Protein 3N27 (pdb70)

InterPro domains:
  IPR000776 Precursor fusion glycoprotein F0, Paramyxoviridae [PF00523] (29-509)

Nearest PDB structures (foldseek):
  3n27-assembly1_A  TM=1.014E+00  e=2.192E-09  Henipavirus nipahense
  2dq3-assembly1_B  TM=4.775E-01  e=3.144E+00  Aquifex aeolicus VF5
  7w1m-assembly1_A  TM=4.894E-01  e=5.427E+00  Homo sapiens
  3n27-assembly1_B  TM=1.013E+00  e=4.903E-10  Henipavirus nipahense
  4abm-assembly1_B  TM=7.613E-01  e=6.206E+00  Homo sapiens

Organism: Nipah virus (NCBI:txid3052225)

Solvent-accessible surface area: 11029 Å² total; per-residue (Å²): 170,40,52,78,8,4,94,51,0,44,36,0,2,69,12,2,2,72,0,0,43,32,5,5,51,2,16,70,36,8,3,104,0,0,34,47,61,29,136,201,72,147,106,27,45,85,36,4,85,106,0,86,62,20,5,88,78,0,46,96,61,5,138,140,0,53,118,72,1,107,58,11,88,177,128,13,15,66,6,4,78,70,0,41,37,0,2,73,4,1,1,58,0,0,36,28,6,4,54,2,16,89,53,5,9,137,3,1,46,44,62,8,100,203,66,51,45,94,37,31,1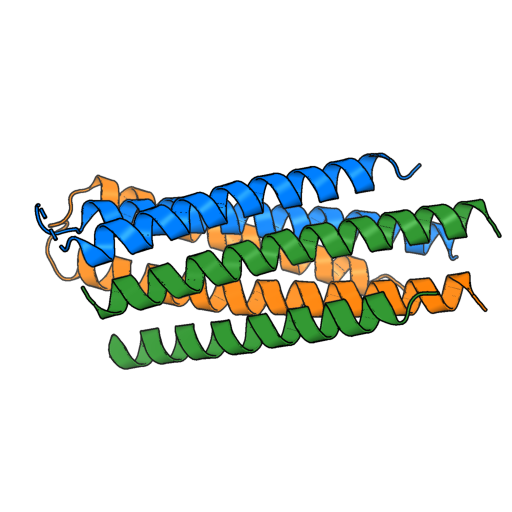33,83,3,40,73,34,3,97,95,0,116,51,11,7,100,84,0,69,58,65,6,126,102,0,54,106,73,1,111,55,8,79,119,171,136,38,26,71,11,3,90,50,0,43,40,0,2,72,7,1,2,74,0,0,46,54,6,5,49,2,13,63,31,9,3,131,1,6,72,66,88,140,90,73,87,27,10,82,99,0,91,72,17,5,96,74,0,40,99,74,5,122,113,0,57,120,52,1,114,55,13,85

Structure (mmCIF, N/CA/C/O backbone):
data_3N27
#
_entry.id   3N27
#
_cell.length_a   32.392
_cell.length_b   54.055
_cell.length_c   134.126
_cell.angle_alpha   90.00
_cell.angle_beta   90.00
_cell.angle_gamma   90.00
#
_symmetry.space_group_name_H-M   'P 21 21 21'
#
loop_
_entity.id
_entity.type
_entity.pdbx_description
1 polymer 'Fusion glycoprotein F0, linker, Fusion glycoprotein F0'
2 non-polymer 'CITRIC ACID'
3 non-polymer 'TERTIARY-BUTYL ALCOHOL'
4 water water
#
loop_
_atom_site.group_PDB
_atom_site.id
_atom_site.type_symbol
_atom_site.label_atom_id
_atom_site.label_alt_id
_atom_site.label_comp_id
_atom_site.label_asym_id
_atom_site.label_entity_id
_atom_site.label_seq_id
_atom_site.pdbx_PDB_ins_code
_atom_site.Cartn_x
_atom_site.Cartn_y
_atom_site.Cartn_z
_atom_site.occupancy
_atom_site.B_iso_or_equiv
_atom_site.auth_seq_id
_atom_site.auth_comp_id
_atom_site.auth_asym_id
_atom_site.auth_atom_id
_atom_site.pdbx_PDB_model_num
ATOM 1 N N . LYS A 1 3 ? -12.294 -11.588 23.470 1.00 29.24 3 LYS A N 1
ATOM 2 C CA . LYS A 1 3 ? -12.524 -10.181 22.964 1.00 28.05 3 LYS A CA 1
ATOM 3 C C . LYS A 1 3 ? -11.509 -9.139 23.486 1.00 25.46 3 LYS A C 1
ATOM 4 O O . LYS A 1 3 ? -10.889 -8.389 22.695 1.00 23.77 3 LYS A O 1
ATOM 10 N N . ASN A 1 4 ? -11.360 -9.063 24.810 1.00 24.19 4 ASN A N 1
ATOM 11 C CA . ASN A 1 4 ? -10.362 -8.174 25.413 1.00 23.27 4 ASN A CA 1
ATOM 12 C C . ASN A 1 4 ? -8.951 -8.392 24.882 1.00 22.69 4 ASN A C 1
ATOM 13 O O . ASN A 1 4 ? -8.229 -7.418 24.599 1.00 21.68 4 ASN A O 1
ATOM 18 N N . ALA A 1 5 ? -8.547 -9.659 24.768 1.00 23.66 5 ALA A N 1
ATOM 19 C CA . ALA A 1 5 ? -7.187 -9.992 24.326 1.00 24.23 5 ALA A CA 1
ATOM 20 C C . ALA A 1 5 ? -6.924 -9.498 22.906 1.00 23.53 5 ALA A C 1
ATOM 21 O O . ALA A 1 5 ? -5.871 -8.922 22.637 1.00 22.45 5 ALA A O 1
ATOM 23 N N . ASP A 1 6 ? -7.881 -9.743 22.007 1.00 24.89 6 ASP A N 1
ATOM 24 C CA . ASP A 1 6 ? -7.831 -9.240 20.626 1.00 25.44 6 ASP A CA 1
ATOM 25 C C . ASP A 1 6 ? -7.689 -7.715 20.630 1.00 22.56 6 ASP A C 1
ATOM 26 O O . ASP A 1 6 ? -6.875 -7.155 19.900 1.00 21.36 6 ASP A O 1
ATOM 31 N N . ASN A 1 7 ? -8.506 -7.050 21.439 1.00 21.27 7 ASN A N 1
ATOM 32 C CA . ASN A 1 7 ? -8.498 -5.601 21.490 1.00 19.82 7 ASN A CA 1
ATOM 33 C C . ASN A 1 7 ? -7.187 -5.038 22.043 1.00 18.66 7 ASN A C 1
ATOM 34 O O . ASN A 1 7 ? -6.713 -4.000 21.589 1.00 17.31 7 ASN A O 1
ATOM 39 N N . ILE A 1 8 ? -6.606 -5.744 23.014 1.00 18.73 8 ILE A N 1
ATOM 40 C CA . ILE A 1 8 ? -5.298 -5.384 23.564 1.00 17.29 8 ILE A CA 1
ATOM 41 C C . ILE A 1 8 ? -4.241 -5.463 22.451 1.00 17.66 8 ILE A C 1
ATOM 42 O O . ILE A 1 8 ? -3.389 -4.581 22.337 1.00 17.13 8 ILE A O 1
ATOM 47 N N . ASN A 1 9 ? -4.305 -6.512 21.622 1.00 18.40 9 ASN A N 1
ATOM 48 C CA . ASN A 1 9 ? -3.387 -6.654 20.489 1.00 19.15 9 ASN A CA 1
ATOM 49 C C . ASN A 1 9 ? -3.575 -5.506 19.472 1.00 17.87 9 ASN A C 1
ATOM 50 O O . ASN A 1 9 ? -2.597 -4.968 18.957 1.00 17.01 9 ASN A O 1
ATOM 55 N N . LYS A 1 10 ? -4.826 -5.130 19.202 1.00 17.81 10 LYS A N 1
ATOM 56 C CA . LYS A 1 10 ? -5.128 -4.005 18.291 1.00 18.09 10 LYS A CA 1
ATOM 57 C C . LYS A 1 10 ? -4.599 -2.682 18.832 1.00 16.90 10 LYS A C 1
ATOM 58 O O . LYS A 1 10 ? -4.046 -1.872 18.069 1.00 15.48 10 LYS A O 1
ATOM 64 N N . LEU A 1 11 ? -4.761 -2.471 20.143 1.00 16.31 11 LEU A N 1
ATOM 65 C CA . LEU A 1 11 ? -4.243 -1.266 20.807 1.00 15.02 11 LEU A CA 1
ATOM 66 C C . LEU A 1 11 ? -2.728 -1.206 20.686 1.00 15.24 11 LEU A C 1
ATOM 67 O O . LEU A 1 11 ? -2.169 -0.142 20.372 1.00 14.18 11 LEU A O 1
ATOM 72 N N . LYS A 1 12 ? -2.077 -2.349 20.897 1.00 15.30 12 LYS A N 1
ATOM 73 C CA . LYS A 1 12 ? -0.626 -2.435 20.766 1.00 15.98 12 LYS A CA 1
ATOM 74 C C . LYS A 1 12 ? -0.176 -2.008 19.359 1.00 16.07 12 LYS A C 1
ATOM 75 O O . LYS A 1 12 ? 0.739 -1.177 19.226 1.00 16.13 12 LYS A O 1
ATOM 81 N N . SER A 1 13 ? -0.817 -2.554 18.326 1.00 16.89 13 SER A N 1
ATOM 82 C CA . SER A 1 13 ? -0.469 -2.210 16.940 1.00 18.53 13 SER A CA 1
ATOM 83 C C . SER A 1 13 ? -0.699 -0.716 16.664 1.00 17.99 13 SER A C 1
ATOM 84 O O . SER A 1 13 ? 0.106 -0.077 15.979 1.00 17.48 13 SER A O 1
ATOM 87 N N . SER A 1 14 ? -1.793 -0.169 17.197 1.00 17.35 14 SER A N 1
ATOM 88 C CA . SER A 1 14 ? -2.139 1.239 17.013 1.00 18.22 14 SER A CA 1
ATOM 89 C C . SER A 1 14 ? -1.016 2.130 17.536 1.00 15.96 14 SER A C 1
ATOM 90 O O . SER A 1 14 ? -0.571 3.076 16.839 1.00 15.70 14 SER A O 1
ATOM 93 N N . ILE A 1 15 ? -0.577 1.837 18.754 1.00 14.58 15 ILE A N 1
ATOM 94 C CA . ILE A 1 15 ? 0.478 2.647 19.380 1.00 14.71 15 ILE A CA 1
ATOM 95 C C . ILE A 1 15 ? 1.788 2.511 18.600 1.00 14.97 15 ILE A C 1
ATOM 96 O O . ILE A 1 15 ? 2.502 3.510 18.389 1.00 14.32 15 ILE A O 1
ATOM 101 N N . GLU A 1 16 ? 2.084 1.292 18.135 1.00 14.32 16 GLU A N 1
ATOM 102 C CA . GLU A 1 16 ? 3.262 1.088 17.295 1.00 15.43 16 GLU A CA 1
ATOM 103 C C . GLU A 1 16 ? 3.205 2.010 16.078 1.00 14.71 16 GLU A C 1
ATOM 104 O O . GLU A 1 16 ? 4.200 2.629 15.719 1.00 14.97 16 GLU A O 1
ATOM 110 N N . SER A 1 17 ? 2.036 2.128 15.459 1.00 13.76 17 SER A N 1
ATOM 111 C CA . SER A 1 17 ? 1.911 2.996 14.285 1.00 14.91 17 SER A CA 1
ATOM 112 C C . SER A 1 17 ? 2.007 4.459 14.644 1.00 14.19 17 SER A C 1
ATOM 113 O O . SER A 1 17 ? 2.628 5.262 13.929 1.00 15.48 17 SER A O 1
ATOM 116 N N . THR A 1 18 ? 1.386 4.816 15.754 1.00 14.21 18 THR A N 1
ATOM 117 C CA . THR A 1 18 ? 1.460 6.180 16.269 1.00 14.16 18 THR A CA 1
ATOM 118 C C . THR A 1 18 ? 2.929 6.563 16.552 1.00 13.84 18 THR A C 1
ATOM 119 O O . THR A 1 18 ? 3.379 7.652 16.174 1.00 13.31 18 THR A O 1
ATOM 123 N N . ASN A 1 19 ? 3.659 5.645 17.182 1.00 13.02 19 ASN A N 1
ATOM 124 C CA . ASN A 1 19 ? 5.097 5.810 17.449 1.00 14.06 19 ASN A CA 1
ATOM 125 C C . ASN A 1 19 ? 5.912 6.020 16.170 1.00 13.68 19 ASN A C 1
ATOM 126 O O . ASN A 1 19 ? 6.880 6.802 16.163 1.00 14.11 19 ASN A O 1
ATOM 131 N N . GLU A 1 20 ? 5.556 5.308 15.108 1.00 14.32 20 GLU A N 1
ATOM 132 C CA . GLU A 1 20 ? 6.212 5.522 13.797 1.00 15.74 20 GLU A CA 1
ATOM 133 C C . GLU A 1 20 ? 5.936 6.942 13.273 1.00 15.09 20 GLU A C 1
ATOM 134 O O . GLU A 1 20 ? 6.835 7.592 12.700 1.00 14.84 20 GLU A O 1
ATOM 140 N N . ALA A 1 21 ? 4.702 7.413 13.435 1.00 14.28 21 ALA A N 1
ATOM 141 C CA . ALA A 1 21 ? 4.340 8.771 12.998 1.00 14.15 21 ALA A CA 1
ATOM 142 C C . ALA A 1 21 ? 5.154 9.792 13.783 1.00 13.65 21 ALA A C 1
ATOM 143 O O . ALA A 1 21 ? 5.610 10.782 13.217 1.00 14.65 21 ALA A O 1
ATOM 145 N N . VAL A 1 22 ? 5.322 9.546 15.071 1.00 12.38 22 VAL A N 1
ATOM 146 C CA . VAL A 1 22 ? 6.106 10.464 15.949 1.00 11.84 22 VAL A CA 1
ATOM 147 C C . VAL A 1 22 ? 7.586 10.442 15.502 1.00 13.15 22 VAL A C 1
ATOM 148 O O . VAL A 1 22 ? 8.208 11.492 15.395 1.00 13.11 22 VAL A O 1
ATOM 152 N N . VAL A 1 23 ? 8.137 9.254 15.242 1.00 13.43 23 VAL A N 1
ATOM 153 C CA . VAL A 1 23 ? 9.515 9.152 14.733 1.00 14.51 23 VAL A CA 1
ATOM 154 C C . VAL A 1 23 ? 9.679 9.963 13.423 1.00 14.99 23 VAL A C 1
ATOM 155 O O . VAL A 1 23 ? 10.641 10.712 13.281 1.00 15.75 23 VAL A O 1
ATOM 159 N N . LYS A 1 24 ? 8.752 9.819 12.477 1.00 14.31 24 LYS A N 1
ATOM 160 C CA . LYS A 1 24 ? 8.863 10.564 11.222 1.00 16.09 24 LYS A CA 1
ATOM 161 C C . LYS A 1 24 ? 8.722 12.060 11.441 1.00 16.14 24 LYS A C 1
ATOM 162 O O . LYS A 1 24 ? 9.341 12.863 10.749 1.00 17.61 24 LYS A O 1
ATOM 168 N N . LEU A 1 25 ? 7.943 12.444 12.437 1.00 16.21 25 LEU A N 1
ATOM 169 C CA . LEU A 1 25 ? 7.810 13.847 12.763 1.00 16.28 25 LEU A CA 1
ATOM 170 C C . LEU A 1 25 ? 9.074 14.387 13.440 1.00 17.33 25 LEU A C 1
ATOM 171 O O . LEU A 1 25 ? 9.432 15.561 13.259 1.00 18.25 25 LEU A O 1
ATOM 176 N N . GLN A 1 26 ? 9.731 13.545 14.243 1.00 15.55 26 GLN A N 1
ATOM 177 C CA . GLN A 1 26 ? 11.048 13.878 14.810 1.00 16.87 26 GLN A CA 1
ATOM 178 C C . GLN A 1 26 ? 12.077 14.133 13.716 1.00 16.82 26 GLN A C 1
ATOM 179 O O . GLN A 1 26 ? 12.914 15.053 13.823 1.00 16.98 26 GLN A O 1
ATOM 185 N N . GLU A 1 27 ? 12.019 13.318 12.669 1.00 16.99 27 GLU A N 1
ATOM 186 C CA . GLU A 1 27 ? 12.927 13.483 11.525 1.00 18.14 27 GLU A CA 1
ATOM 187 C C . GLU A 1 27 ? 12.657 14.782 10.753 1.00 17.74 27 GLU A C 1
ATOM 188 O O . GLU A 1 27 ? 13.580 15.457 10.324 1.00 18.29 27 GLU A O 1
ATOM 194 N N . THR A 1 28 ? 11.386 15.139 10.626 1.00 16.77 28 THR A N 1
ATOM 195 C CA . THR A 1 28 ? 10.976 16.417 10.063 1.00 17.51 28 THR A CA 1
ATOM 196 C C . THR A 1 28 ? 11.504 17.572 10.892 1.00 18.10 28 THR A C 1
ATOM 197 O O . THR A 1 28 ? 11.978 18.566 10.346 1.00 19.04 28 THR A O 1
ATOM 201 N N . ALA A 1 29 ? 11.391 17.443 12.210 1.00 17.13 29 ALA A N 1
ATOM 202 C CA . ALA A 1 29 ? 11.857 18.479 13.134 1.00 18.58 29 ALA A CA 1
ATOM 203 C C . ALA A 1 29 ? 13.375 18.669 13.058 1.00 19.93 29 ALA A C 1
ATOM 204 O O . ALA A 1 29 ? 13.840 19.795 13.141 1.00 20.89 29 ALA A O 1
ATOM 206 N N . GLU A 1 30 ? 14.131 17.573 12.921 1.00 19.71 30 GLU A N 1
ATOM 207 C CA . GLU A 1 30 ? 15.600 17.628 12.765 1.00 22.96 30 GLU A CA 1
ATOM 208 C C . GLU A 1 30 ? 15.993 18.497 11.569 1.00 22.25 30 GLU A C 1
ATOM 209 O O . GLU A 1 30 ? 16.962 19.280 11.614 1.00 22.92 30 GLU A O 1
ATOM 215 N N . LYS A 1 31 ? 15.255 18.320 10.481 1.00 20.37 31 LYS A N 1
ATOM 216 C CA . LYS A 1 31 ? 15.551 19.012 9.230 1.00 21.95 31 LYS A CA 1
ATOM 217 C C . LYS A 1 31 ? 15.149 20.473 9.295 1.00 21.63 31 LYS A C 1
ATOM 218 O O . LYS A 1 31 ? 15.874 21.334 8.803 1.00 22.29 31 LYS A O 1
ATOM 224 N N . THR A 1 32 ? 14.009 20.755 9.927 1.00 21.46 32 THR A N 1
ATOM 225 C CA . THR A 1 32 ? 13.562 22.139 10.081 1.00 22.60 32 THR A CA 1
ATOM 226 C C . THR A 1 32 ? 14.551 22.922 10.957 1.00 23.59 32 THR A C 1
ATOM 227 O O . THR A 1 32 ? 14.920 24.061 10.640 1.00 23.68 32 THR A O 1
ATOM 231 N N . VAL A 1 33 ? 14.998 22.300 12.045 1.00 22.85 33 VAL A N 1
ATOM 232 C CA . VAL A 1 33 ? 16.044 22.903 12.893 1.00 24.31 33 VAL A CA 1
ATOM 233 C C . VAL A 1 33 ? 17.366 23.136 12.148 1.00 25.43 33 VAL A C 1
ATOM 234 O O . VAL A 1 33 ? 17.988 24.200 12.292 1.00 26.47 33 VAL A O 1
ATOM 238 N N . TYR A 1 34 ? 17.796 22.145 11.366 1.00 24.15 34 TYR A N 1
ATOM 239 C CA . TYR A 1 34 ? 18.978 22.292 10.522 1.00 25.97 34 TYR A CA 1
ATOM 240 C C . TYR A 1 34 ? 18.857 23.518 9.624 1.00 25.94 34 TYR A C 1
ATOM 241 O O . TYR A 1 34 ? 19.780 24.349 9.561 1.00 27.97 34 TYR A O 1
ATOM 250 N N . VAL A 1 35 ? 17.719 23.621 8.932 1.00 24.64 35 VAL A N 1
ATOM 251 C CA . VAL A 1 35 ? 17.474 24.711 7.987 1.00 25.61 35 VAL A CA 1
ATOM 252 C C . VAL A 1 35 ? 17.514 26.080 8.680 1.00 27.86 35 VAL A C 1
ATOM 253 O O . VAL A 1 35 ? 18.152 27.017 8.181 1.00 29.12 35 VAL A O 1
ATOM 257 N N . LEU A 1 36 ? 16.836 26.191 9.819 1.00 28.25 36 LEU A N 1
ATOM 258 C CA . LEU A 1 36 ? 16.821 27.435 10.585 1.00 31.71 36 LEU A CA 1
ATOM 259 C C . LEU A 1 36 ? 18.210 27.834 11.067 1.00 34.07 36 LEU A C 1
ATOM 260 O O . LEU A 1 36 ? 18.538 29.020 11.085 1.00 36.95 36 LEU A O 1
ATOM 265 N N . THR A 1 37 ? 19.009 26.838 11.454 1.00 34.16 37 THR A N 1
ATOM 266 C CA . THR A 1 37 ? 20.392 27.048 11.883 1.00 37.24 37 THR A CA 1
ATOM 267 C C . THR A 1 37 ? 21.224 27.572 10.719 1.00 38.32 37 THR A C 1
ATOM 268 O O . THR A 1 37 ? 22.010 28.509 10.885 1.00 40.96 37 THR A O 1
ATOM 272 N N . ALA A 1 38 ? 21.028 26.968 9.545 1.00 36.99 38 ALA A N 1
ATOM 273 C CA . ALA A 1 38 ? 21.753 27.326 8.335 1.00 38.56 38 ALA A CA 1
ATOM 274 C C . ALA A 1 38 ? 21.427 28.740 7.852 1.00 40.52 38 ALA A C 1
ATOM 275 O O . ALA A 1 38 ? 22.266 29.398 7.215 1.00 42.33 38 ALA A O 1
ATOM 277 N N . LEU A 1 39 ? 20.214 29.203 8.155 1.00 41.21 39 LEU A N 1
ATOM 278 C CA . LEU A 1 39 ? 19.764 30.530 7.716 1.00 43.90 39 LEU A CA 1
ATOM 279 C C . LEU A 1 39 ? 20.156 31.667 8.668 1.00 47.27 39 LEU A C 1
ATOM 280 O O . LEU A 1 39 ? 19.874 32.830 8.389 1.00 49.84 39 LEU A O 1
ATOM 285 N N . GLN A 1 40 ? 20.824 31.324 9.770 1.00 48.12 40 GLN A N 1
ATOM 286 C CA . GLN A 1 40 ? 21.240 32.288 10.786 1.00 52.55 40 GLN A CA 1
ATOM 287 C C . GLN A 1 40 ? 22.238 33.312 10.255 1.00 55.04 40 GLN A C 1
ATOM 288 O O . GLN A 1 40 ? 22.933 33.073 9.262 1.00 52.90 40 GLN A O 1
ATOM 294 N N . ASP A 1 41 ? 22.302 34.446 10.946 1.00 59.80 41 ASP A N 1
ATOM 295 C CA . ASP A 1 41 ? 23.254 35.490 10.630 1.00 63.15 41 ASP A CA 1
ATOM 296 C C . ASP A 1 41 ? 24.558 35.256 11.392 1.00 65.27 41 ASP A C 1
ATOM 297 O O . ASP A 1 41 ? 24.575 35.309 12.651 1.00 68.63 41 ASP A O 1
ATOM 302 N N . TYR A 1 42 ? 25.641 34.991 10.621 1.00 63.94 42 TYR A N 1
ATOM 303 C CA . TYR A 1 42 ? 26.946 34.718 11.214 1.00 66.37 42 TYR A CA 1
ATOM 304 C C . TYR A 1 42 ? 27.923 35.854 10.903 1.00 69.75 42 TYR A C 1
ATOM 305 O O . TYR A 1 42 ? 29.010 35.940 11.479 1.00 73.25 42 TYR A O 1
ATOM 314 N N . GLY A 1 48 ? 21.575 37.754 17.116 1.00 62.81 48 GLY A N 1
ATOM 315 C CA . GLY A 1 48 ? 21.409 36.347 16.767 1.00 60.17 48 GLY A CA 1
ATOM 316 C C . GLY A 1 48 ? 21.756 35.387 17.892 1.00 57.82 48 GLY A C 1
ATOM 317 O O . GLY A 1 48 ? 21.414 34.204 17.833 1.00 55.38 48 GLY A O 1
ATOM 318 N N . ILE A 1 49 ? 22.448 35.902 18.910 1.00 59.43 49 ILE A N 1
ATOM 319 C CA . ILE A 1 49 ? 22.849 35.127 20.090 1.00 58.47 49 ILE A CA 1
ATOM 320 C C . ILE A 1 49 ? 21.646 34.409 20.706 1.00 55.72 49 ILE A C 1
ATOM 321 O O . ILE A 1 49 ? 21.729 33.230 21.068 1.00 53.83 49 ILE A O 1
ATOM 326 N N . ASP A 1 50 ? 20.527 35.124 20.811 1.00 55.89 50 ASP A N 1
ATOM 327 C CA . ASP A 1 50 ? 19.298 34.566 21.385 1.00 54.21 50 ASP A CA 1
ATOM 328 C C . ASP A 1 50 ? 18.681 33.432 20.559 1.00 49.93 50 ASP A C 1
ATOM 329 O O . ASP A 1 50 ? 18.242 32.423 21.125 1.00 47.96 50 ASP A O 1
ATOM 334 N N . ILE A 1 51 ? 18.661 33.591 19.235 1.00 48.87 51 ILE A N 1
ATOM 335 C CA . ILE A 1 51 ? 18.153 32.555 18.321 1.00 46.02 51 ILE A CA 1
ATOM 336 C C . ILE A 1 51 ? 19.001 31.282 18.412 1.00 43.14 51 ILE A C 1
ATOM 337 O O . ILE A 1 51 ? 18.471 30.169 18.371 1.00 40.53 51 ILE A O 1
ATOM 342 N N . SER A 1 52 ? 20.316 31.468 18.534 1.00 43.58 52 SER A N 1
ATOM 343 C CA . SER A 1 52 ? 21.263 30.381 18.772 1.00 42.30 52 SER A CA 1
ATOM 344 C C . SER A 1 52 ? 20.881 29.579 20.022 1.00 39.91 52 SER A C 1
ATOM 345 O O . SER A 1 52 ? 20.794 28.351 19.980 1.00 38.06 52 SER A O 1
ATOM 348 N N . ILE A 1 53 ? 20.615 30.288 21.116 1.00 40.54 53 ILE A N 1
ATOM 349 C CA . ILE A 1 53 ? 20.219 29.671 22.381 1.00 39.63 53 ILE A CA 1
ATOM 350 C C . ILE A 1 53 ? 18.946 28.841 22.206 1.00 36.53 53 ILE A C 1
ATOM 351 O O . ILE A 1 53 ? 18.884 27.685 22.637 1.00 34.81 53 ILE A O 1
ATOM 356 N N . GLU A 1 54 ? 17.947 29.435 21.559 1.00 35.76 54 GLU A N 1
ATOM 357 C CA . GLU A 1 54 ? 16.637 28.809 21.395 1.00 34.34 54 GLU A CA 1
ATOM 358 C C . GLU A 1 54 ? 16.714 27.575 20.493 1.00 31.04 54 GLU A C 1
ATOM 359 O O . GLU A 1 54 ? 16.062 26.567 20.753 1.00 28.94 54 GLU A O 1
ATOM 365 N N . LEU A 1 55 ? 17.533 27.657 19.447 1.00 30.72 55 LEU A N 1
ATOM 366 C CA . LEU A 1 55 ? 17.746 26.517 18.556 1.00 29.36 55 LEU A CA 1
ATOM 367 C C . LEU A 1 55 ? 18.431 25.363 19.275 1.00 28.15 55 LEU A C 1
ATOM 368 O O . LEU A 1 55 ? 18.063 24.198 19.086 1.00 25.71 55 LEU A O 1
ATOM 373 N N . ASN A 1 56 ? 19.413 25.674 20.115 1.00 29.67 56 ASN A N 1
ATOM 374 C CA . ASN A 1 56 ? 20.021 24.619 20.930 1.00 30.28 56 ASN A CA 1
ATOM 375 C C . ASN A 1 56 ? 19.047 23.949 21.897 1.00 28.25 56 ASN A C 1
ATOM 376 O O . ASN A 1 56 ? 19.070 22.728 22.043 1.00 27.28 56 ASN A O 1
ATOM 381 N N . LYS A 1 57 ? 18.159 24.730 22.509 1.00 27.45 57 LYS A N 1
ATOM 382 C CA . LYS A 1 57 ? 17.124 24.160 23.370 1.00 26.55 57 LYS A CA 1
ATOM 383 C C . LYS A 1 57 ? 16.196 23.234 22.586 1.00 23.74 57 LYS A C 1
ATOM 384 O O . LYS A 1 57 ? 15.839 22.168 23.078 1.00 22.97 57 LYS A O 1
ATOM 390 N N . ALA A 1 58 ? 15.816 23.640 21.373 1.00 23.16 58 ALA A N 1
ATOM 391 C CA . ALA A 1 58 ? 14.988 22.809 20.484 1.00 21.71 58 ALA A CA 1
ATOM 392 C C . ALA A 1 58 ? 15.674 21.467 20.182 1.00 20.48 58 ALA A C 1
ATOM 393 O O . ALA A 1 58 ? 15.031 20.400 20.205 1.00 19.62 58 ALA A O 1
ATOM 395 N N . LYS A 1 59 ? 16.975 21.527 19.921 1.00 20.94 59 LYS A N 1
ATOM 396 C CA . LYS A 1 59 ? 17.749 20.322 19.696 1.00 21.87 59 LYS A CA 1
ATOM 397 C C . LYS A 1 59 ? 17.685 19.401 20.916 1.00 20.83 59 LYS A C 1
ATOM 398 O O . LYS A 1 59 ? 17.506 18.197 20.760 1.00 20.38 59 LYS A O 1
ATOM 404 N N . SER A 1 60 ? 17.819 19.952 22.119 1.00 22.07 60 SER A N 1
ATOM 405 C CA . SER A 1 60 ? 17.777 19.092 23.311 1.00 23.08 60 SER A CA 1
ATOM 406 C C . SER A 1 60 ? 16.409 18.480 23.487 1.00 20.79 60 SER A C 1
ATOM 407 O O . SER A 1 60 ? 16.323 17.293 23.794 1.00 20.52 60 SER A O 1
ATOM 410 N N . ASP A 1 61 ? 15.354 19.269 23.252 1.00 19.95 61 ASP A N 1
ATOM 411 C CA . ASP A 1 61 ? 13.962 18.785 23.362 1.00 20.23 61 ASP A CA 1
ATOM 412 C C . ASP A 1 61 ? 13.747 17.632 22.382 1.00 18.18 61 ASP A C 1
ATOM 413 O O . ASP A 1 61 ? 13.061 16.644 22.688 1.00 17.51 61 ASP A O 1
ATOM 418 N N . LEU A 1 62 ? 14.320 17.766 21.183 1.00 18.80 62 LEU A N 1
ATOM 419 C CA . LEU A 1 62 ? 14.151 16.762 20.143 1.00 19.00 62 LEU A CA 1
ATOM 420 C C . LEU A 1 62 ? 14.824 15.451 20.538 1.00 19.09 62 LEU A C 1
ATOM 421 O O . LEU A 1 62 ? 14.278 14.361 20.306 1.00 19.40 62 LEU A O 1
ATOM 426 N N . GLU A 1 63 ? 16.015 15.562 21.127 1.00 20.14 63 GLU A N 1
ATOM 427 C CA . GLU A 1 63 ? 16.742 14.387 21.609 1.00 21.55 63 GLU A CA 1
ATOM 428 C C . GLU A 1 63 ? 15.972 13.675 22.720 1.00 20.58 63 GLU A C 1
ATOM 429 O O . GLU A 1 63 ? 15.902 12.454 22.727 1.00 20.97 63 GLU A O 1
ATOM 435 N N . GLU A 1 64 ? 15.377 14.443 23.625 1.00 20.46 64 GLU A N 1
ATOM 436 C CA . GLU A 1 64 ? 14.518 13.8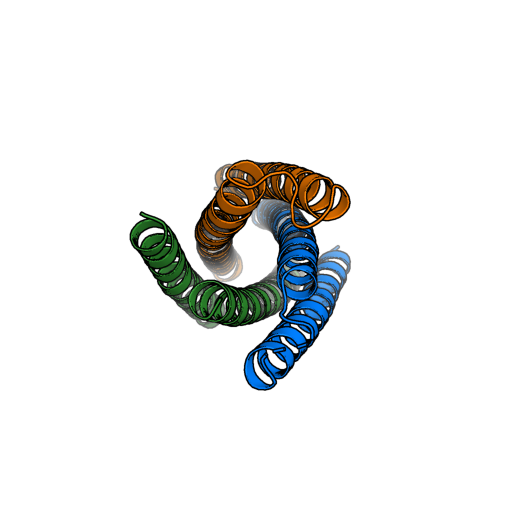73 24.672 1.00 20.36 64 GLU A CA 1
ATOM 437 C C . GLU A 1 64 ? 13.279 13.201 24.086 1.00 18.72 64 GLU A C 1
ATOM 438 O O . GLU A 1 64 ? 12.808 12.169 24.592 1.00 18.34 64 GLU A O 1
ATOM 444 N N . SER A 1 65 ? 12.727 13.800 23.032 1.00 17.54 65 SER A N 1
ATOM 445 C CA . SER A 1 65 ? 11.559 13.224 22.357 1.00 16.98 65 SER A CA 1
ATOM 446 C C . SER A 1 65 ? 11.932 11.826 21.842 1.00 16.90 65 SER A C 1
ATOM 447 O O . SER A 1 65 ? 11.144 10.884 21.958 1.00 15.46 65 SER A O 1
ATOM 450 N N . LYS A 1 66 ? 13.150 11.689 21.323 1.00 17.11 66 LYS A N 1
ATOM 451 C CA . LYS A 1 66 ? 13.631 10.423 20.795 1.00 19.14 66 LYS A CA 1
ATOM 452 C C . LYS A 1 66 ? 13.741 9.381 21.917 1.00 19.84 66 LYS A C 1
ATOM 453 O O . LYS A 1 66 ? 13.368 8.225 21.727 1.00 19.50 66 LYS A O 1
ATOM 459 N N . GLU A 1 67 ? 14.269 9.797 23.071 1.00 19.58 67 GLU A N 1
ATOM 460 C CA . GLU A 1 67 ? 14.417 8.885 24.217 1.00 20.66 67 GLU A CA 1
ATOM 461 C C . GLU A 1 67 ? 13.053 8.372 24.706 1.00 18.30 67 GLU A C 1
ATOM 462 O O . GLU A 1 67 ? 12.900 7.194 25.028 1.00 19.03 67 GLU A O 1
ATOM 468 N N . TRP A 1 68 ? 12.060 9.250 24.719 1.00 16.29 68 TRP A N 1
ATOM 469 C CA . TRP A 1 68 ? 10.728 8.871 25.175 1.00 15.76 68 TRP A CA 1
ATOM 470 C C . TRP A 1 68 ? 10.058 7.880 24.218 1.00 15.35 68 TRP A C 1
ATOM 471 O O . TRP A 1 68 ? 9.376 6.944 24.654 1.00 15.68 68 TRP A O 1
ATOM 482 N N . ILE A 1 69 ? 10.265 8.065 22.917 1.00 14.91 69 ILE A N 1
ATOM 483 C CA . ILE A 1 69 ? 9.654 7.155 21.953 1.00 16.16 69 ILE A CA 1
ATOM 484 C C . ILE A 1 69 ? 10.299 5.766 22.032 1.00 16.85 69 ILE A C 1
ATOM 485 O O . ILE A 1 69 ? 9.614 4.739 21.907 1.00 17.62 69 ILE A O 1
ATOM 490 N N . ARG A 1 70 ? 11.610 5.734 22.293 1.00 16.92 70 ARG A N 1
ATOM 491 C CA . ARG A 1 70 ? 12.323 4.473 22.515 1.00 18.90 70 ARG A CA 1
ATOM 492 C C . ARG A 1 70 ? 11.752 3.781 23.744 1.00 18.10 70 ARG A C 1
ATOM 493 O O . ARG A 1 70 ? 11.565 2.568 23.743 1.00 19.23 70 ARG A O 1
ATOM 501 N N . ARG A 1 71 ? 11.483 4.559 24.788 1.00 16.41 71 ARG A N 1
ATOM 502 C CA . ARG A 1 71 ? 10.900 4.015 26.015 1.00 17.90 71 ARG A CA 1
ATOM 503 C C . ARG A 1 71 ? 9.546 3.376 25.730 1.00 16.31 71 ARG A C 1
ATOM 504 O O . ARG A 1 71 ? 9.229 2.299 26.258 1.00 17.06 71 ARG A O 1
ATOM 512 N N . SER A 1 72 ? 8.740 4.052 24.922 1.00 15.16 72 SER A N 1
ATOM 513 C CA . SER A 1 72 ? 7.404 3.574 24.612 1.00 15.77 72 SER A CA 1
ATOM 514 C C . SER A 1 72 ? 7.488 2.269 23.817 1.00 17.03 72 SER A C 1
ATOM 515 O O . SER A 1 72 ? 6.761 1.306 24.100 1.00 17.66 72 SER A O 1
ATOM 518 N N . ASN A 1 73 ? 8.360 2.263 22.812 1.00 17.62 73 ASN A N 1
ATOM 519 C CA . ASN A 1 73 ? 8.558 1.092 21.964 1.00 19.33 73 ASN A CA 1
ATOM 520 C C . ASN A 1 73 ? 9.043 -0.102 22.779 1.00 20.80 73 ASN A C 1
ATOM 521 O O . ASN A 1 73 ? 8.591 -1.239 22.578 1.00 22.79 73 ASN A O 1
ATOM 526 N N . GLN A 1 74 ? 9.946 0.148 23.720 1.00 20.92 74 GLN A N 1
ATOM 527 C CA . GLN A 1 74 ? 10.439 -0.927 24.574 1.00 23.24 74 GLN A CA 1
ATOM 528 C C . GLN A 1 74 ? 9.334 -1.469 25.479 1.00 22.43 74 GLN A C 1
ATOM 529 O O . GLN A 1 74 ? 9.220 -2.681 25.684 1.00 23.44 74 GLN A O 1
ATOM 535 N N . LYS A 1 75 ? 8.494 -0.571 25.986 1.00 19.96 75 LYS A N 1
ATOM 536 C CA . LYS A 1 75 ? 7.353 -0.999 26.795 1.00 20.45 75 LYS A CA 1
ATOM 537 C C . LYS A 1 75 ? 6.406 -1.898 25.971 1.00 20.11 75 LYS A C 1
ATOM 538 O O . LYS A 1 75 ? 5.974 -2.959 26.436 1.00 21.45 75 LYS A O 1
ATOM 544 N N . LEU A 1 76 ? 6.121 -1.490 24.739 1.00 18.86 76 LEU A N 1
ATOM 545 C CA . LEU A 1 76 ? 5.227 -2.261 23.864 1.00 20.06 76 LEU A CA 1
ATOM 546 C C . LEU A 1 76 ? 5.797 -3.645 23.552 1.00 21.93 76 LEU A C 1
ATOM 547 O O . LEU A 1 76 ? 5.052 -4.634 23.464 1.00 23.12 76 LEU A O 1
ATOM 552 N N . ASP A 1 77 ? 7.118 -3.708 23.413 1.00 22.27 77 ASP A N 1
ATOM 553 C CA . ASP A 1 77 ? 7.805 -4.960 23.134 1.00 26.93 77 ASP A CA 1
ATOM 554 C C . ASP A 1 77 ? 7.595 -5.953 24.273 1.00 27.33 77 ASP A C 1
ATOM 555 O O . ASP A 1 77 ? 7.559 -7.155 24.032 1.00 29.87 77 ASP A O 1
ATOM 560 N N . SER A 1 78 ? 7.435 -5.449 25.501 1.00 25.28 78 SER A N 1
ATOM 561 C CA . SER A 1 78 ? 7.253 -6.330 26.675 1.00 27.14 78 SER A CA 1
ATOM 562 C C . SER A 1 78 ? 5.866 -6.972 26.779 1.00 27.36 78 SER A C 1
ATOM 563 O O . SER A 1 78 ? 5.627 -7.846 27.634 1.00 29.10 78 SER A O 1
ATOM 566 N N . ILE A 1 79 ? 4.947 -6.530 25.926 1.00 26.37 79 ILE A N 1
ATOM 567 C CA . ILE A 1 79 ? 3.603 -7.094 25.890 1.00 27.58 79 ILE A CA 1
ATOM 568 C C . ILE A 1 79 ? 3.630 -8.386 25.091 1.00 30.61 79 ILE A C 1
ATOM 569 O O . ILE A 1 79 ? 3.888 -8.369 23.887 1.00 31.82 79 ILE A O 1
ATOM 574 N N . GLY A 1 80 ? 3.381 -9.496 25.781 1.00 33.43 80 GLY A N 1
ATOM 575 C CA . GLY A 1 80 ? 3.233 -10.812 25.157 1.00 37.34 80 GLY A CA 1
ATOM 576 C C . GLY A 1 80 ? 2.145 -11.626 25.847 1.00 39.24 80 GLY A C 1
ATOM 577 O O . GLY A 1 80 ? 2.185 -12.864 25.882 1.00 42.02 80 GLY A O 1
ATOM 579 N N . MET B 1 2 ? -17.095 -3.836 34.687 1.00 41.63 2 MET B N 1
ATOM 580 C CA . MET B 1 2 ? -16.253 -4.629 33.729 1.00 38.84 2 MET B CA 1
ATOM 581 C C . MET B 1 2 ? -14.877 -3.990 33.558 1.00 34.74 2 MET B C 1
ATOM 582 O O . MET B 1 2 ? -14.626 -3.301 32.564 1.00 33.21 2 MET B O 1
ATOM 587 N N . LYS B 1 3 ? -13.997 -4.229 34.528 1.00 32.73 3 LYS B N 1
ATOM 588 C CA . LYS B 1 3 ? -12.701 -3.539 34.607 1.00 30.19 3 LYS B CA 1
ATOM 589 C C . LYS B 1 3 ? -11.876 -3.505 33.319 1.00 27.25 3 LYS B C 1
ATOM 590 O O . LYS B 1 3 ? -11.562 -2.423 32.822 1.00 26.04 3 LYS B O 1
ATOM 596 N N . ASN B 1 4 ? -11.501 -4.667 32.791 1.00 25.73 4 ASN B N 1
ATOM 597 C CA . ASN B 1 4 ? -10.590 -4.684 31.643 1.00 23.51 4 ASN B CA 1
ATOM 598 C C . ASN B 1 4 ? -11.226 -4.057 30.405 1.00 22.02 4 ASN B C 1
ATOM 599 O O . ASN B 1 4 ? -10.598 -3.236 29.730 1.00 19.74 4 ASN B O 1
ATOM 604 N N . ALA B 1 5 ? -12.466 -4.438 30.135 1.00 23.08 5 ALA B N 1
ATOM 605 C CA . ALA B 1 5 ? -13.215 -3.880 29.005 1.00 23.08 5 ALA B CA 1
ATOM 606 C C . ALA B 1 5 ? -13.268 -2.352 29.090 1.00 22.57 5 ALA B C 1
ATOM 607 O O . ALA B 1 5 ? -13.038 -1.656 28.091 1.00 22.60 5 ALA B O 1
ATOM 609 N N . ASP B 1 6 ? -13.569 -1.830 30.277 1.00 23.47 6 ASP B N 1
ATOM 610 C CA . ASP B 1 6 ? -13.697 -0.391 30.482 1.00 24.35 6 ASP B CA 1
ATOM 611 C C . ASP B 1 6 ? -12.352 0.306 30.266 1.00 22.53 6 ASP B C 1
ATOM 612 O O . ASP B 1 6 ? -12.272 1.376 29.664 1.00 22.26 6 ASP B O 1
ATOM 617 N N . ASN B 1 7 ? -11.289 -0.319 30.749 1.00 21.41 7 ASN B N 1
ATOM 618 C CA . ASN B 1 7 ? -9.960 0.267 30.582 1.00 20.22 7 ASN B CA 1
ATOM 619 C C . ASN B 1 7 ? -9.489 0.242 29.135 1.00 19.15 7 ASN B C 1
ATOM 620 O O . ASN B 1 7 ? -8.816 1.177 28.692 1.00 19.00 7 ASN B O 1
ATOM 625 N N . ILE B 1 8 ? -9.869 -0.804 28.393 1.00 18.83 8 ILE B N 1
ATOM 626 C CA . ILE B 1 8 ? -9.612 -0.863 26.948 1.00 19.39 8 ILE B CA 1
ATOM 627 C C . ILE B 1 8 ? -10.298 0.313 26.210 1.00 19.26 8 ILE B C 1
ATOM 628 O O . ILE B 1 8 ? -9.682 0.981 25.348 1.00 18.53 8 ILE B O 1
ATOM 633 N N . ASN B 1 9 ? -11.547 0.603 26.585 1.00 20.74 9 ASN B N 1
ATOM 634 C CA . ASN B 1 9 ? -12.257 1.772 26.051 1.00 22.35 9 ASN B CA 1
ATOM 635 C C . ASN B 1 9 ? -11.529 3.085 26.309 1.00 21.11 9 ASN B C 1
ATOM 636 O O . ASN B 1 9 ? -11.445 3.932 25.420 1.00 21.26 9 ASN B O 1
ATOM 641 N N . LYS B 1 10 ? -11.017 3.236 27.532 1.00 19.69 10 LYS B N 1
ATOM 642 C CA . LYS B 1 10 ? -10.270 4.409 27.947 1.00 19.34 10 LYS B CA 1
ATOM 643 C C . LYS B 1 10 ? -8.941 4.482 27.203 1.00 17.82 10 LYS B C 1
ATOM 644 O O . LYS B 1 10 ? -8.542 5.560 26.767 1.00 18.84 10 LYS B O 1
ATOM 650 N N . LEU B 1 11 ? -8.250 3.350 27.054 1.00 17.65 11 LEU B N 1
ATOM 651 C CA . LEU B 1 11 ? -7.006 3.331 26.232 1.00 16.16 11 LEU B CA 1
ATOM 652 C C . LEU B 1 11 ? -7.278 3.753 24.795 1.00 16.19 11 LEU B C 1
ATOM 653 O O . LEU B 1 11 ? -6.502 4.509 24.227 1.00 15.85 11 LEU B O 1
ATOM 658 N N . LYS B 1 12 ? -8.362 3.260 24.203 1.00 16.13 12 LYS B N 1
ATOM 659 C CA . LYS B 1 12 ? -8.729 3.656 22.837 1.00 17.03 12 LYS B CA 1
ATOM 660 C C . LYS B 1 12 ? -8.918 5.185 22.751 1.00 17.49 12 LYS B C 1
ATOM 661 O O . LYS B 1 12 ? -8.337 5.838 21.855 1.00 17.79 12 LYS B O 1
ATOM 667 N N . SER B 1 13 ? -9.724 5.745 23.654 1.00 18.29 13 SER B N 1
ATOM 668 C CA . SER B 1 13 ? -9.936 7.188 23.723 1.00 20.22 13 SER B CA 1
ATOM 669 C C . SER B 1 13 ? -8.631 7.962 23.872 1.00 18.56 13 SER B C 1
ATOM 670 O O . SER B 1 13 ? -8.461 8.978 23.221 1.00 18.68 13 SER B O 1
ATOM 673 N N . SER B 1 14 ? -7.729 7.491 24.730 1.00 17.64 14 SER B N 1
ATOM 674 C CA . SER B 1 14 ? -6.426 8.151 24.925 1.00 17.91 14 SER B CA 1
ATOM 675 C C . SER B 1 14 ? -5.619 8.188 23.642 1.00 16.00 14 SER B C 1
ATOM 676 O O . SER B 1 14 ? -5.085 9.234 23.280 1.00 16.06 14 SER B O 1
ATOM 679 N N . ILE B 1 15 ? -5.515 7.053 22.958 1.00 16.08 15 ILE B N 1
ATOM 680 C CA . ILE B 1 15 ? -4.713 7.010 21.712 1.00 16.17 15 ILE B CA 1
ATOM 681 C C . ILE B 1 15 ? -5.385 7.875 20.637 1.00 16.80 15 ILE B C 1
ATOM 682 O O . ILE B 1 15 ? -4.699 8.506 19.828 1.00 16.80 15 ILE B O 1
ATOM 687 N N . GLU B 1 16 ? -6.715 7.905 20.589 1.00 16.26 16 GLU B N 1
ATOM 688 C CA . GLU B 1 16 ? -7.389 8.750 19.588 1.00 18.10 16 GLU B CA 1
ATOM 689 C C . GLU B 1 16 ? -7.004 10.210 19.819 1.00 17.45 16 GLU B C 1
ATOM 690 O O . GLU B 1 16 ? -6.714 10.953 18.862 1.00 17.94 16 GLU B O 1
ATOM 696 N N . SER B 1 17 ? -6.974 10.615 21.090 1.00 16.09 17 SER B N 1
ATOM 697 C CA . SER B 1 17 ? -6.608 12.005 21.439 1.00 17.30 17 SER B CA 1
ATOM 698 C C . SER B 1 17 ? -5.136 12.319 21.132 1.00 15.42 17 SER B C 1
ATOM 699 O O . SER B 1 17 ? -4.814 13.371 20.575 1.00 16.23 17 SER B O 1
ATOM 702 N N . THR B 1 18 ? -4.249 11.408 21.500 1.00 14.47 18 THR B N 1
ATOM 703 C CA . THR B 1 18 ? -2.833 11.528 21.143 1.00 13.47 18 THR B CA 1
ATOM 704 C C . THR B 1 18 ? -2.626 11.629 19.637 1.00 14.49 18 THR B C 1
ATOM 705 O O . THR B 1 18 ? -1.850 12.490 19.169 1.00 15.21 18 THR B O 1
ATOM 709 N N . ASN B 1 19 ? -3.307 10.757 18.875 1.00 13.71 19 ASN B N 1
ATOM 710 C CA . ASN B 1 19 ? -3.258 10.787 17.410 1.00 15.18 19 ASN B CA 1
ATOM 711 C C . ASN B 1 19 ? -3.682 12.161 16.879 1.00 15.00 19 ASN B C 1
ATOM 712 O O . ASN B 1 19 ? -3.023 12.734 16.004 1.00 14.48 19 ASN B O 1
ATOM 717 N N . GLU B 1 20 ? -4.751 12.727 17.434 1.00 16.56 20 GLU B N 1
ATOM 718 C CA . GLU B 1 20 ? -5.152 14.057 16.989 1.00 18.46 20 GLU B CA 1
ATOM 719 C C . GLU B 1 20 ? -4.102 15.116 17.351 1.00 17.75 20 GLU B C 1
ATOM 720 O O . GLU B 1 20 ? -3.890 16.082 16.583 1.00 18.62 20 GLU B O 1
ATOM 726 N N . ALA B 1 21 ? -3.466 14.952 18.505 1.00 16.61 21 ALA B N 1
ATOM 727 C CA . ALA B 1 21 ? -2.347 15.822 18.904 1.00 16.59 21 ALA B CA 1
ATOM 728 C C . ALA B 1 21 ? -1.258 15.724 17.824 1.00 16.16 21 ALA B C 1
ATOM 729 O O . ALA B 1 21 ? -0.682 16.731 17.435 1.00 16.77 21 ALA B O 1
ATOM 731 N N . VAL B 1 22 ? -0.992 14.513 17.336 1.00 14.49 22 VAL B N 1
ATOM 732 C CA . VAL B 1 22 ? 0.054 14.336 16.328 1.00 14.78 22 VAL B CA 1
ATOM 733 C C . VAL B 1 22 ? -0.389 14.989 15.010 1.00 15.33 22 VAL B C 1
ATOM 734 O O . VAL B 1 22 ? 0.404 15.676 14.346 1.00 15.58 22 VAL B O 1
ATOM 738 N N . VAL B 1 23 ? -1.663 14.826 14.659 1.00 15.96 23 VAL B N 1
ATOM 739 C CA . VAL B 1 23 ? -2.209 15.485 13.462 1.00 17.40 23 VAL B CA 1
ATOM 740 C C . VAL B 1 23 ? -2.034 17.011 13.526 1.00 17.93 23 VAL B C 1
ATOM 741 O O . VAL B 1 23 ? -1.576 17.631 12.543 1.00 18.84 23 VAL B O 1
ATOM 745 N N . LYS B 1 24 ? -2.400 17.631 14.650 1.00 17.36 24 LYS B N 1
ATOM 746 C CA . LYS B 1 24 ? -2.271 19.104 14.748 1.00 19.15 24 LYS B CA 1
ATOM 747 C C . LYS B 1 24 ? -0.803 19.579 14.673 1.00 18.49 24 LYS B C 1
ATOM 748 O O . LYS B 1 24 ? -0.489 20.639 14.111 1.00 19.63 24 LYS B O 1
ATOM 754 N N . LEU B 1 25 ? 0.090 18.790 15.251 1.00 17.63 25 LEU B N 1
ATOM 755 C CA . LEU B 1 25 ? 1.539 19.026 15.152 1.00 17.54 25 LEU B CA 1
ATOM 756 C C . LEU B 1 25 ? 2.078 18.817 13.735 1.00 17.64 25 LEU B C 1
ATOM 757 O O . LEU B 1 25 ? 2.990 19.520 13.297 1.00 17.83 25 LEU B O 1
ATOM 762 N N . GLN B 1 26 ? 1.499 17.868 13.008 1.00 17.41 26 GLN B N 1
ATOM 763 C CA . GLN B 1 26 ? 1.836 17.673 11.598 1.00 17.96 26 GLN B CA 1
ATOM 764 C C . GLN B 1 26 ? 1.446 18.904 10.791 1.00 19.22 26 GLN B C 1
ATOM 765 O O . GLN B 1 26 ? 2.170 19.308 9.883 1.00 18.39 26 GLN B O 1
ATOM 771 N N . GLU B 1 27 ? 0.314 19.513 11.151 1.00 19.49 27 GLU B N 1
ATOM 772 C CA . GLU B 1 27 ? -0.155 20.745 10.490 1.00 23.06 27 GLU B CA 1
ATOM 773 C C . GLU B 1 27 ? 0.782 21.906 10.804 1.00 21.74 27 GLU B C 1
ATOM 774 O O . GLU B 1 27 ? 1.116 22.662 9.923 1.00 22.61 27 GLU B O 1
ATOM 780 N N . THR B 1 28 ? 1.225 22.021 12.057 1.00 20.18 28 THR B N 1
ATOM 781 C CA . THR B 1 28 ? 2.271 22.988 12.434 1.00 20.13 28 THR B CA 1
ATOM 782 C C . THR B 1 28 ? 3.535 22.801 11.581 1.00 20.02 28 THR B C 1
ATOM 783 O O . THR B 1 28 ? 4.057 23.771 11.024 1.00 21.13 28 THR B O 1
ATOM 787 N N . ALA B 1 29 ? 3.973 21.548 11.443 1.00 18.66 29 ALA B N 1
ATOM 788 C CA . ALA B 1 29 ? 5.169 21.194 10.661 1.00 18.92 29 ALA B CA 1
ATOM 789 C C . ALA B 1 29 ? 5.004 21.548 9.179 1.00 20.48 29 ALA B C 1
ATOM 790 O O . ALA B 1 29 ? 5.936 22.041 8.563 1.00 20.44 29 ALA B O 1
ATOM 792 N N . GLU B 1 30 ? 3.825 21.283 8.615 1.00 20.76 30 GLU B N 1
ATOM 793 C CA . GLU B 1 30 ? 3.566 21.565 7.204 1.00 24.49 30 GLU B CA 1
ATOM 794 C C . GLU B 1 30 ? 3.673 23.059 6.928 1.00 25.16 30 GLU B C 1
ATOM 795 O O . GLU B 1 30 ? 4.239 23.467 5.910 1.00 25.74 30 GLU B O 1
ATOM 801 N N . LYS B 1 31 ? 3.140 23.867 7.847 1.00 25.27 31 LYS B N 1
ATOM 802 C CA . LYS B 1 31 ? 3.135 25.330 7.686 1.00 27.49 31 LYS B CA 1
ATOM 803 C C . LYS B 1 31 ? 4.546 25.867 7.808 1.00 26.93 31 LYS B C 1
ATOM 804 O O . LYS B 1 31 ? 4.922 26.789 7.093 1.00 27.73 31 LYS B O 1
ATOM 810 N N . THR B 1 32 ? 5.315 25.282 8.725 1.00 25.00 32 THR B N 1
ATOM 811 C CA . THR B 1 32 ? 6.704 25.675 8.949 1.00 25.67 32 THR B CA 1
ATOM 812 C C . THR B 1 32 ? 7.587 25.392 7.722 1.00 25.85 32 THR B C 1
ATOM 813 O O . THR B 1 32 ? 8.297 26.283 7.244 1.00 26.23 32 THR B O 1
ATOM 817 N N . VAL B 1 33 ? 7.524 24.165 7.211 1.00 25.12 33 VAL B N 1
ATOM 818 C CA . VAL B 1 33 ? 8.245 23.797 5.997 1.00 27.15 33 VAL B CA 1
ATOM 819 C C . VAL B 1 33 ? 7.797 24.657 4.808 1.00 29.20 33 VAL B C 1
ATOM 820 O O . VAL B 1 33 ? 8.624 25.065 3.986 1.00 30.63 33 VAL B O 1
ATOM 824 N N . TYR B 1 34 ? 6.497 24.951 4.744 1.00 30.15 34 TYR B N 1
ATOM 825 C CA . TYR B 1 34 ? 5.936 25.783 3.677 1.00 33.07 34 TYR B CA 1
ATOM 826 C C . TYR B 1 34 ? 6.528 27.178 3.710 1.00 33.57 34 TYR B C 1
ATOM 827 O O . TYR B 1 34 ? 6.922 27.711 2.668 1.00 36.30 34 TYR B O 1
ATOM 836 N N . VAL B 1 35 ? 6.567 27.772 4.901 1.00 32.46 35 VAL B N 1
ATOM 837 C CA . VAL B 1 35 ? 7.102 29.112 5.069 1.00 33.35 35 VAL B CA 1
ATOM 838 C C . VAL B 1 35 ? 8.559 29.089 4.607 1.00 33.36 35 VAL B C 1
ATOM 839 O O . VAL B 1 35 ? 8.958 29.881 3.763 1.00 34.85 35 VAL B O 1
ATOM 843 N N . LEU B 1 36 ? 9.326 28.128 5.113 1.00 31.56 36 LEU B N 1
ATOM 844 C CA . LEU B 1 36 ? 10.739 28.027 4.763 1.00 31.94 36 LEU B CA 1
ATOM 845 C C . LEU B 1 36 ? 10.993 27.719 3.286 1.00 33.65 36 LEU B C 1
ATOM 846 O O . LEU B 1 36 ? 11.932 28.274 2.698 1.00 36.02 36 LEU B O 1
ATOM 851 N N . THR B 1 37 ? 10.166 26.864 2.676 1.00 33.62 37 THR B N 1
ATOM 852 C CA . THR B 1 37 ? 10.364 26.504 1.266 1.00 37.27 37 THR B CA 1
ATOM 853 C C . THR B 1 37 ? 10.027 27.693 0.360 1.00 39.81 37 THR B C 1
ATOM 854 O O . THR B 1 37 ? 10.711 27.940 -0.646 1.00 42.56 37 THR B O 1
ATOM 858 N N . ALA B 1 38 ? 8.990 28.433 0.741 1.00 40.18 38 ALA B N 1
ATOM 859 C CA . ALA B 1 38 ? 8.585 29.652 0.040 1.00 43.43 38 ALA B CA 1
ATOM 860 C C . ALA B 1 38 ? 9.686 30.707 0.047 1.00 44.52 38 ALA B C 1
ATOM 861 O O . ALA B 1 38 ? 9.998 31.287 -1.002 1.00 47.68 38 ALA B O 1
ATOM 863 N N . LEU B 1 39 ? 10.259 30.947 1.226 1.00 43.39 39 LEU B N 1
ATOM 864 C CA . LEU B 1 39 ? 11.361 31.892 1.424 1.00 45.09 39 LEU B CA 1
ATOM 865 C C . LEU B 1 39 ? 12.552 31.542 0.535 1.00 46.57 39 LEU B C 1
ATOM 866 O O . LEU B 1 39 ? 13.047 32.378 -0.232 1.00 49.03 39 LEU B O 1
ATOM 871 N N . GLN B 1 40 ? 12.993 30.292 0.653 1.00 46.22 40 GLN B N 1
ATOM 872 C CA . GLN B 1 40 ? 14.118 29.755 -0.104 1.00 48.41 40 GLN B CA 1
ATOM 873 C C . GLN B 1 40 ? 13.868 29.798 -1.616 1.00 51.29 40 GLN B C 1
ATOM 874 O O . GLN B 1 40 ? 14.766 30.144 -2.385 1.00 53.91 40 GLN B O 1
ATOM 880 N N . ASP B 1 41 ? 12.656 29.443 -2.039 1.00 52.03 41 ASP B N 1
ATOM 881 C CA . ASP B 1 41 ? 12.325 29.389 -3.465 1.00 56.17 41 ASP B CA 1
ATOM 882 C C . ASP B 1 41 ? 12.120 30.779 -4.061 1.00 58.42 41 ASP B C 1
ATOM 883 O O . ASP B 1 41 ? 12.362 30.986 -5.256 1.00 61.53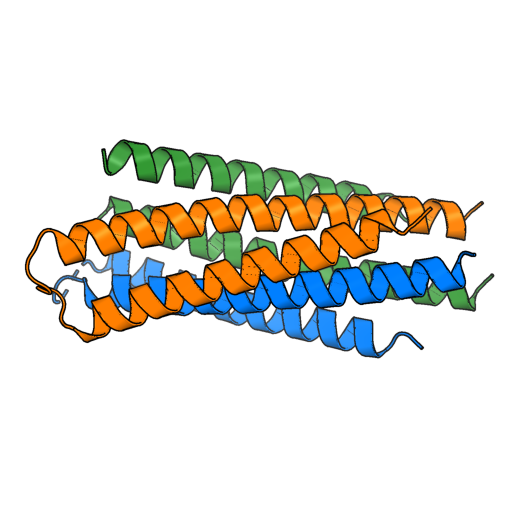 41 ASP B O 1
ATOM 888 N N . TYR B 1 42 ? 11.691 31.724 -3.223 1.00 57.54 42 TYR B N 1
ATOM 889 C CA . TYR B 1 42 ? 11.450 33.104 -3.656 1.00 60.11 42 TYR B CA 1
ATOM 890 C C . TYR B 1 42 ? 12.753 33.851 -3.915 1.00 61.61 42 TYR B C 1
ATOM 891 O O . TYR B 1 42 ? 12.811 34.727 -4.788 1.00 64.40 42 TYR B O 1
ATOM 900 N N . SER B 1 43 ? 13.790 33.513 -3.152 1.00 60.42 43 SER B N 1
ATOM 901 C CA . SER B 1 43 ? 15.132 34.030 -3.409 1.00 62.75 43 SER B CA 1
ATOM 902 C C . SER B 1 43 ? 15.692 33.341 -4.658 1.00 65.62 43 SER B C 1
ATOM 903 O O . SER B 1 43 ? 14.950 33.018 -5.593 1.00 67.56 43 SER B O 1
ATOM 906 N N . GLY B 1 44 ? 17.007 33.148 -4.689 1.00 67.07 44 GLY B N 1
ATOM 907 C CA . GLY B 1 44 ? 17.581 32.066 -5.480 1.00 69.53 44 GLY B CA 1
ATOM 908 C C . GLY B 1 44 ? 17.498 30.910 -4.507 1.00 67.31 44 GLY B C 1
ATOM 909 O O . GLY B 1 44 ? 16.711 30.954 -3.566 1.00 64.28 44 GLY B O 1
ATOM 910 N N . GLY B 1 45 ? 18.307 29.876 -4.689 1.00 69.35 45 GLY B N 1
ATOM 911 C CA . GLY B 1 45 ? 18.492 28.933 -3.586 1.00 66.98 45 GLY B CA 1
ATOM 912 C C . GLY B 1 45 ? 19.506 29.587 -2.659 1.00 66.61 45 GLY B C 1
ATOM 913 O O . GLY B 1 45 ? 20.474 28.941 -2.226 1.00 68.12 45 GLY B O 1
ATOM 914 N N . SER B 1 46 ? 19.269 30.880 -2.374 1.00 50.32 46 SER B N 1
ATOM 915 C CA . SER B 1 46 ? 20.235 31.771 -1.716 1.00 51.58 46 SER B CA 1
ATOM 916 C C . SER B 1 46 ? 20.890 31.164 -0.479 1.00 50.21 46 SER B C 1
ATOM 917 O O . SER B 1 46 ? 22.063 31.438 -0.200 1.00 51.67 46 SER B O 1
ATOM 920 N N . GLY B 1 47 ? 20.126 30.349 0.246 1.00 48.05 47 GLY B N 1
ATOM 921 C CA . GLY B 1 47 ? 20.632 29.620 1.404 1.00 46.25 47 GLY B CA 1
ATOM 922 C C . GLY B 1 47 ? 21.573 28.473 1.062 1.00 42.93 47 GLY B C 1
ATOM 923 O O . GLY B 1 47 ? 22.322 28.004 1.922 1.00 43.97 47 GLY B O 1
ATOM 924 N N . GLY B 1 48 ? 21.555 28.032 -0.193 1.00 40.27 48 GLY B N 1
ATOM 925 C CA . GLY B 1 48 ? 22.335 26.872 -0.614 1.00 36.82 48 GLY B CA 1
ATOM 926 C C . GLY B 1 48 ? 21.422 25.718 -0.986 1.00 33.39 48 GLY B C 1
ATOM 927 O O . GLY B 1 48 ? 20.327 25.555 -0.424 1.00 32.41 48 GLY B O 1
ATOM 928 N N . ILE B 1 49 ? 21.875 24.900 -1.925 1.00 31.64 49 ILE B N 1
ATOM 929 C CA . ILE B 1 49 ? 21.080 23.775 -2.406 1.00 28.97 49 ILE B CA 1
ATOM 930 C C . ILE B 1 49 ? 20.763 22.760 -1.292 1.00 27.62 49 ILE B C 1
ATOM 931 O O . ILE B 1 49 ? 19.723 22.104 -1.323 1.00 25.61 49 ILE B O 1
ATOM 936 N N . ASP B 1 50 ? 21.652 22.634 -0.311 1.00 27.93 50 ASP B N 1
ATOM 937 C CA . ASP B 1 50 ? 21.419 21.718 0.802 1.00 27.87 50 ASP B CA 1
ATOM 938 C C . ASP B 1 50 ? 20.133 22.051 1.574 1.00 25.67 50 ASP B C 1
ATOM 939 O O . ASP B 1 50 ? 19.416 21.157 2.029 1.00 24.41 50 ASP B O 1
ATOM 944 N N . ILE B 1 51 ? 19.831 23.341 1.697 1.00 25.63 51 ILE B N 1
ATOM 945 C CA . ILE B 1 51 ? 18.581 23.777 2.352 1.00 24.88 51 ILE B CA 1
ATOM 946 C C . ILE B 1 51 ? 17.367 23.275 1.569 1.00 22.72 51 ILE B C 1
ATOM 947 O O . ILE B 1 51 ? 16.446 22.703 2.145 1.00 21.15 51 ILE B O 1
ATOM 952 N N . SER B 1 52 ? 17.372 23.460 0.248 1.00 22.03 52 SER B N 1
ATOM 953 C CA . SER B 1 52 ? 16.266 22.928 -0.547 1.00 21.82 52 SER B CA 1
ATOM 954 C C . SER B 1 52 ? 16.115 21.413 -0.411 1.00 20.14 52 SER B C 1
ATOM 955 O O . SER B 1 52 ? 14.996 20.904 -0.299 1.00 20.00 52 SER B O 1
ATOM 958 N N . ILE B 1 53 ? 17.236 20.687 -0.436 1.00 19.91 53 ILE B N 1
ATOM 959 C CA . ILE B 1 53 ? 17.194 19.215 -0.343 1.00 19.36 53 ILE B CA 1
ATOM 960 C C . ILE B 1 53 ? 16.571 18.798 0.995 1.00 19.24 53 ILE B C 1
ATOM 961 O O . ILE B 1 53 ? 15.655 17.958 1.045 1.00 17.89 53 ILE B O 1
ATOM 966 N N . GLU B 1 54 ? 17.049 19.410 2.079 1.00 19.78 54 GLU B N 1
ATOM 967 C CA . GLU B 1 54 ? 16.589 19.044 3.426 1.00 20.56 54 GLU B CA 1
ATOM 968 C C . GLU B 1 54 ? 15.109 19.393 3.590 1.00 19.02 54 GLU B C 1
ATOM 969 O O . GLU B 1 54 ? 14.355 18.626 4.179 1.00 18.33 54 GLU B O 1
ATOM 975 N N . LEU B 1 55 ? 14.679 20.506 3.003 1.00 17.94 55 LEU B N 1
ATOM 976 C CA . LEU B 1 55 ? 13.265 20.876 3.056 1.00 18.81 55 LEU B CA 1
ATOM 977 C C . LEU B 1 55 ? 12.421 19.867 2.263 1.00 18.80 55 LEU B C 1
ATOM 978 O O . LEU B 1 55 ? 11.322 19.490 2.705 1.00 19.22 55 LEU B O 1
ATOM 983 N N . ASN B 1 56 ? 12.949 19.402 1.140 1.00 19.12 56 ASN B N 1
ATOM 984 C CA . ASN B 1 56 ? 12.254 18.359 0.383 1.00 21.16 56 ASN B CA 1
ATOM 985 C C . ASN B 1 56 ? 12.137 17.061 1.173 1.00 20.44 56 ASN B C 1
ATOM 986 O O . ASN B 1 56 ? 11.079 16.418 1.183 1.00 21.84 56 ASN B O 1
ATOM 991 N N . LYS B 1 57 ? 13.219 16.682 1.838 1.00 20.30 57 LYS B N 1
ATOM 992 C CA . LYS B 1 57 ? 13.227 15.484 2.676 1.00 20.54 57 LYS B CA 1
ATOM 993 C C . LYS B 1 57 ? 12.264 15.617 3.858 1.00 20.27 57 LYS B C 1
ATOM 994 O O . LYS B 1 57 ? 11.618 14.653 4.228 1.00 20.41 57 LYS B O 1
ATOM 1000 N N . ALA B 1 58 ? 12.170 16.814 4.435 1.00 20.24 58 ALA B N 1
ATOM 1001 C CA . ALA B 1 58 ? 11.248 17.081 5.540 1.00 20.89 58 ALA B CA 1
ATOM 1002 C C . ALA B 1 58 ? 9.787 16.876 5.103 1.00 20.68 58 ALA B C 1
ATOM 1003 O O . ALA B 1 58 ? 8.963 16.320 5.837 1.00 20.27 58 ALA B O 1
ATOM 1005 N N . LYS B 1 59 ? 9.480 17.309 3.886 1.00 21.39 59 LYS B N 1
ATOM 1006 C CA . LYS B 1 59 ? 8.155 17.143 3.322 1.00 22.13 59 LYS B CA 1
ATOM 1007 C C . LYS B 1 59 ? 7.807 15.652 3.154 1.00 21.22 59 LYS B C 1
ATOM 1008 O O . LYS B 1 59 ? 6.675 15.241 3.428 1.00 21.20 59 LYS B O 1
ATOM 1014 N N . SER B 1 60 ? 8.768 14.851 2.696 1.00 21.24 60 SER B N 1
ATOM 1015 C CA . SER B 1 60 ? 8.561 13.406 2.553 1.00 22.32 60 SER B CA 1
ATOM 1016 C C . SER B 1 60 ? 8.331 12.746 3.909 1.00 20.56 60 SER B C 1
ATOM 1017 O O . SER B 1 60 ? 7.478 11.856 4.050 1.00 21.04 60 SER B O 1
ATOM 1020 N N . ASP B 1 61 ? 9.135 13.160 4.882 1.00 19.77 61 ASP B N 1
ATOM 1021 C CA . ASP B 1 61 ? 9.047 12.649 6.241 1.00 19.08 61 ASP B CA 1
ATOM 1022 C C . ASP B 1 61 ? 7.651 12.903 6.775 1.00 18.13 61 ASP B C 1
ATOM 1023 O O . ASP B 1 61 ? 7.037 12.022 7.381 1.00 17.75 61 ASP B O 1
ATOM 1028 N N . LEU B 1 62 ? 7.146 14.107 6.540 1.00 17.75 62 LEU B N 1
ATOM 1029 C CA . LEU B 1 62 ? 5.818 14.503 7.014 1.00 18.63 62 LEU B CA 1
ATOM 1030 C C . LEU B 1 62 ? 4.713 13.663 6.336 1.00 18.19 62 LEU B C 1
ATOM 1031 O O . LEU B 1 62 ? 3.732 13.285 6.966 1.00 17.61 62 LEU B O 1
ATOM 1036 N N . GLU B 1 63 ? 4.874 13.377 5.048 1.00 18.50 63 GLU B N 1
ATOM 1037 C CA . GLU B 1 63 ? 3.888 12.555 4.330 1.00 20.10 63 GLU B CA 1
ATOM 1038 C C . GLU B 1 63 ? 3.858 11.151 4.939 1.00 18.17 63 GLU B C 1
ATOM 1039 O O . GLU B 1 63 ? 2.788 10.568 5.129 1.00 17.72 63 GLU B O 1
ATOM 1045 N N . GLU B 1 64 ? 5.044 10.626 5.243 1.00 16.40 64 GLU B N 1
ATOM 1046 C CA . GLU B 1 64 ? 5.163 9.357 5.954 1.00 16.73 64 GLU B CA 1
ATOM 1047 C C . GLU B 1 64 ? 4.489 9.399 7.331 1.00 16.07 64 GLU B C 1
ATOM 1048 O O . GLU B 1 64 ? 3.780 8.470 7.702 1.00 16.38 64 GLU B O 1
ATOM 1054 N N . SER B 1 65 ? 4.714 10.473 8.078 1.00 15.43 65 SER B N 1
ATOM 1055 C CA . SER B 1 65 ? 4.140 10.618 9.416 1.00 15.20 65 SER B CA 1
ATOM 1056 C C . SER B 1 65 ? 2.610 10.610 9.310 1.00 15.05 65 SER B C 1
ATOM 1057 O O . SER B 1 65 ? 1.910 10.006 10.141 1.00 14.12 65 SER B O 1
ATOM 1060 N N . LYS B 1 66 ? 2.096 11.327 8.321 1.00 15.52 66 LYS B N 1
ATOM 1061 C CA . LYS B 1 66 ? 0.649 11.406 8.087 1.00 18.08 66 LYS B CA 1
ATOM 1062 C C . LYS B 1 66 ? 0.067 10.021 7.778 1.00 18.05 66 LYS B C 1
ATOM 1063 O O . LYS B 1 66 ? -1.007 9.666 8.287 1.00 18.68 66 LYS B O 1
ATOM 1069 N N . GLU B 1 67 ? 0.785 9.219 6.984 1.00 17.67 67 GLU B N 1
ATOM 1070 C CA . GLU B 1 67 ? 0.307 7.877 6.639 1.00 17.60 67 GLU B CA 1
ATOM 1071 C C . GLU B 1 67 ? 0.314 6.949 7.860 1.00 16.36 67 GLU B C 1
ATOM 1072 O O . GLU B 1 67 ? -0.612 6.166 8.052 1.00 16.72 67 GLU B O 1
ATOM 1078 N N . TRP B 1 68 ? 1.335 7.063 8.702 1.00 14.57 68 TRP B N 1
ATOM 1079 C CA . TRP B 1 68 ? 1.362 6.267 9.935 1.00 14.31 68 TRP B CA 1
ATOM 1080 C C . TRP B 1 68 ? 0.169 6.594 10.857 1.00 14.74 68 TRP B C 1
ATOM 1081 O O . TRP B 1 68 ? -0.407 5.678 11.454 1.00 13.91 68 TRP B O 1
ATOM 1092 N N . ILE B 1 69 ? -0.241 7.866 10.929 1.00 15.37 69 ILE B N 1
ATOM 1093 C CA . ILE B 1 69 ? -1.448 8.202 11.713 1.00 17.12 69 ILE B CA 1
ATOM 1094 C C . ILE B 1 69 ? -2.697 7.563 11.118 1.00 18.05 69 ILE B C 1
ATOM 1095 O O . ILE B 1 69 ? -3.507 6.993 11.855 1.00 18.63 69 ILE B O 1
ATOM 1100 N N . ARG B 1 70 ? -2.848 7.644 9.792 1.00 17.66 70 ARG B N 1
ATOM 1101 C CA . ARG B 1 70 ? -3.958 6.980 9.112 1.00 19.15 70 ARG B CA 1
ATOM 1102 C C . ARG B 1 70 ? -4.007 5.498 9.492 1.00 17.94 70 ARG B C 1
ATOM 1103 O O . ARG B 1 70 ? -5.080 4.962 9.755 1.00 17.47 70 ARG B O 1
ATOM 1111 N N . ARG B 1 71 ? -2.846 4.844 9.490 1.00 17.22 71 ARG B N 1
ATOM 1112 C CA . ARG B 1 71 ? -2.765 3.429 9.847 1.00 17.66 71 ARG B CA 1
ATOM 1113 C C . ARG B 1 71 ? -3.176 3.199 11.299 1.00 16.57 71 ARG B C 1
ATOM 1114 O O . ARG B 1 71 ? -3.922 2.252 11.594 1.00 16.73 71 ARG B O 1
ATOM 1122 N N . SER B 1 72 ? -2.713 4.058 12.205 1.00 16.31 72 SER B N 1
ATOM 1123 C CA . SER B 1 72 ? -3.092 3.924 13.610 1.00 16.16 72 SER B CA 1
ATOM 1124 C C . SER B 1 72 ? -4.595 4.113 13.777 1.00 16.87 72 SER B C 1
ATOM 1125 O O . SER B 1 72 ? -5.246 3.345 14.504 1.00 16.58 72 SER B O 1
ATOM 1128 N N . ASN B 1 73 ? -5.148 5.135 13.128 1.00 17.31 73 ASN B N 1
ATOM 1129 C CA . ASN B 1 73 ? -6.590 5.399 13.260 1.00 19.25 73 ASN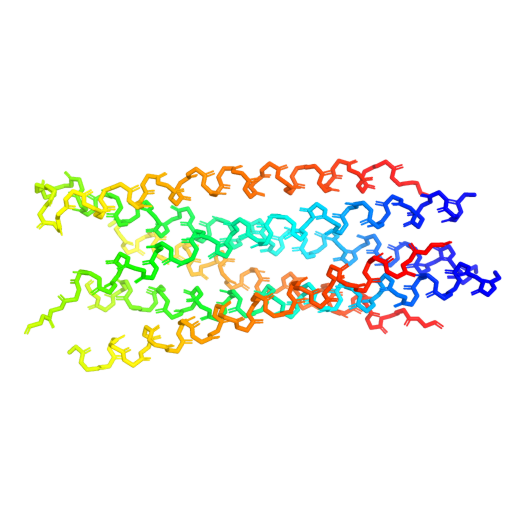 B CA 1
ATOM 1130 C C . ASN B 1 73 ? -7.432 4.260 12.683 1.00 20.29 73 ASN B C 1
ATOM 1131 O O . ASN B 1 73 ? -8.468 3.887 13.255 1.00 21.56 73 ASN B O 1
ATOM 1136 N N . GLN B 1 74 ? -6.965 3.683 11.577 1.00 19.49 74 GLN B N 1
ATOM 1137 C CA . GLN B 1 74 ? -7.635 2.548 10.932 1.00 21.95 74 GLN B CA 1
ATOM 1138 C C . GLN B 1 74 ? -7.671 1.350 11.901 1.00 20.46 74 GLN B C 1
ATOM 1139 O O . GLN B 1 74 ? -8.692 0.692 12.057 1.00 21.10 74 GLN B O 1
ATOM 1145 N N . LYS B 1 75 ? -6.556 1.097 12.576 1.00 19.02 75 LYS B N 1
ATOM 1146 C CA . LYS B 1 75 ? -6.508 0.035 13.577 1.00 18.93 75 LYS B CA 1
ATOM 1147 C C . LYS B 1 75 ? -7.460 0.283 14.751 1.00 18.59 75 LYS B C 1
ATOM 1148 O O . LYS B 1 75 ? -8.170 -0.629 15.192 1.00 19.22 75 LYS B O 1
ATOM 1154 N N . LEU B 1 76 ? -7.491 1.514 15.261 1.00 18.21 76 LEU B N 1
ATOM 1155 C CA . LEU B 1 76 ? -8.411 1.835 16.354 1.00 19.58 76 LEU B CA 1
ATOM 1156 C C . LEU B 1 76 ? -9.860 1.649 15.951 1.00 21.14 76 LEU B C 1
ATOM 1157 O O . LEU B 1 76 ? -10.683 1.170 16.745 1.00 21.77 76 LEU B O 1
ATOM 1162 N N . ASP B 1 77 ? -10.161 2.028 14.714 1.00 22.08 77 ASP B N 1
ATOM 1163 C CA . ASP B 1 77 ? -11.504 1.883 14.169 1.00 26.01 77 ASP B CA 1
ATOM 1164 C C . ASP B 1 77 ? -12.010 0.452 14.156 1.00 26.31 77 ASP B C 1
ATOM 1165 O O . ASP B 1 77 ? -13.227 0.243 14.151 1.00 28.48 77 ASP B O 1
ATOM 1170 N N . SER B 1 78 ? -11.091 -0.518 14.143 1.00 24.99 78 SER B N 1
ATOM 1171 C CA . SER B 1 78 ? -11.448 -1.946 14.127 1.00 26.36 78 SER B CA 1
ATOM 1172 C C . SER B 1 78 ? -11.663 -2.497 15.533 1.00 26.39 78 SER B C 1
ATOM 1173 O O . SER B 1 78 ? -11.954 -3.687 15.698 1.00 27.48 78 SER B O 1
ATOM 1176 N N . ILE B 1 79 ? -11.480 -1.652 16.544 1.00 25.73 79 ILE B N 1
ATOM 1177 C CA . ILE B 1 79 ? -11.753 -2.046 17.922 1.00 26.55 79 ILE B CA 1
ATOM 1178 C C . ILE B 1 79 ? -13.235 -1.817 18.184 1.00 29.94 79 ILE B C 1
ATOM 1179 O O . ILE B 1 79 ? -13.753 -0.717 17.968 1.00 30.58 79 ILE B O 1
ATOM 1184 N N . GLY B 1 80 ? -13.906 -2.869 18.635 1.00 32.14 80 GLY B N 1
ATOM 1185 C CA . GLY B 1 80 ? -15.268 -2.758 19.147 1.00 36.51 80 GLY B CA 1
ATOM 1186 C C . GLY B 1 80 ? -15.199 -2.596 20.656 1.00 38.67 80 GLY B C 1
ATOM 1187 O O . GLY B 1 80 ? -15.035 -3.579 21.405 1.00 39.38 80 GLY B O 1
ATOM 1189 N N . ALA C 1 1 ? -9.472 -10.568 34.168 1.00 25.41 1 ALA C N 1
ATOM 1190 C CA . ALA C 1 1 ? -8.359 -11.299 34.846 1.00 22.68 1 ALA C CA 1
ATOM 1191 C C . ALA C 1 1 ? -6.969 -10.653 34.705 1.00 20.74 1 ALA C C 1
ATOM 1192 O O . ALA C 1 1 ? -6.763 -9.682 33.971 1.00 19.25 1 ALA C O 1
ATOM 1194 N N . MET C 1 2 ? -6.009 -11.221 35.426 1.00 19.72 2 MET C N 1
ATOM 1195 C CA . MET C 1 2 ? -4.726 -10.551 35.697 1.00 19.10 2 MET C CA 1
ATOM 1196 C C . MET C 1 2 ? -3.766 -10.368 34.514 1.00 18.96 2 MET C C 1
ATOM 1197 O O . MET C 1 2 ? -3.086 -9.356 34.435 1.00 18.91 2 MET C O 1
ATOM 1202 N N . LYS C 1 3 ? -3.704 -11.330 33.604 1.00 20.06 3 LYS C N 1
ATOM 1203 C CA . LYS C 1 3 ? -2.811 -11.191 32.434 1.00 21.67 3 LYS C CA 1
ATOM 1204 C C . LYS C 1 3 ? -3.207 -9.999 31.575 1.00 20.20 3 LYS C C 1
ATOM 1205 O O . LYS C 1 3 ? -2.374 -9.130 31.262 1.00 19.92 3 LYS C O 1
ATOM 1211 N N . ASN C 1 4 ? -4.481 -9.942 31.194 1.00 21.00 4 ASN C N 1
ATOM 1212 C CA . ASN C 1 4 ? -4.976 -8.805 30.418 1.00 20.85 4 ASN C CA 1
ATOM 1213 C C . ASN C 1 4 ? -4.845 -7.475 31.173 1.00 19.88 4 ASN C C 1
ATOM 1214 O O . ASN C 1 4 ? -4.519 -6.457 30.567 1.00 19.36 4 ASN C O 1
ATOM 1219 N N . ALA C 1 5 ? -5.101 -7.498 32.483 1.00 19.64 5 ALA C N 1
ATOM 1220 C CA . ALA C 1 5 ? -4.911 -6.337 33.370 1.00 19.79 5 ALA C CA 1
ATOM 1221 C C . ALA C 1 5 ? -3.476 -5.809 33.321 1.00 19.54 5 ALA C C 1
ATOM 1222 O O . ALA C 1 5 ? -3.247 -4.593 33.196 1.00 19.69 5 ALA C O 1
ATOM 1224 N N . ASP C 1 6 ? -2.514 -6.724 33.370 1.00 20.45 6 ASP C N 1
ATOM 1225 C CA . ASP C 1 6 ? -1.106 -6.347 33.287 1.00 21.25 6 ASP C CA 1
ATOM 1226 C C . ASP C 1 6 ? -0.761 -5.729 31.941 1.00 20.06 6 ASP C C 1
ATOM 1227 O O . ASP C 1 6 ? -0.020 -4.753 31.896 1.00 20.61 6 ASP C O 1
ATOM 1232 N N . ASN C 1 7 ? -1.287 -6.295 30.858 1.00 18.86 7 ASN C N 1
ATOM 1233 C CA . ASN C 1 7 ? -1.008 -5.763 29.525 1.00 18.78 7 ASN C CA 1
ATOM 1234 C C . ASN C 1 7 ? -1.670 -4.410 29.323 1.00 16.85 7 ASN C C 1
ATOM 1235 O O . ASN C 1 7 ? -1.116 -3.540 28.663 1.00 16.35 7 ASN C O 1
ATOM 1240 N N . ILE C 1 8 ? -2.834 -4.223 29.942 1.00 17.13 8 ILE C N 1
ATOM 1241 C CA . ILE C 1 8 ? -3.487 -2.915 29.972 1.00 17.45 8 ILE C CA 1
ATOM 1242 C C . ILE C 1 8 ? -2.596 -1.859 30.668 1.00 17.40 8 ILE C C 1
ATOM 1243 O O . ILE C 1 8 ? -2.452 -0.735 30.167 1.00 17.16 8 ILE C O 1
ATOM 1248 N N . ASN C 1 9 ? -2.016 -2.219 31.809 1.00 17.79 9 ASN C N 1
ATOM 1249 C CA . ASN C 1 9 ? -1.067 -1.347 32.501 1.00 18.42 9 ASN C CA 1
ATOM 1250 C C . ASN C 1 9 ? 0.143 -1.010 31.619 1.00 17.79 9 ASN C C 1
ATOM 1251 O O . ASN C 1 9 ? 0.584 0.147 31.562 1.00 18.07 9 ASN C O 1
ATOM 1256 N N . LYS C 1 10 ? 0.647 -2.008 30.899 1.00 16.35 10 LYS C N 1
ATOM 1257 C CA . LYS C 1 10 ? 1.769 -1.788 29.980 1.00 16.81 10 LYS C CA 1
ATOM 1258 C C . LYS C 1 10 ? 1.373 -0.864 28.835 1.00 16.29 10 LYS C C 1
ATOM 1259 O O . LYS C 1 10 ? 2.162 -0.005 28.432 1.00 14.96 10 LYS C O 1
ATOM 1265 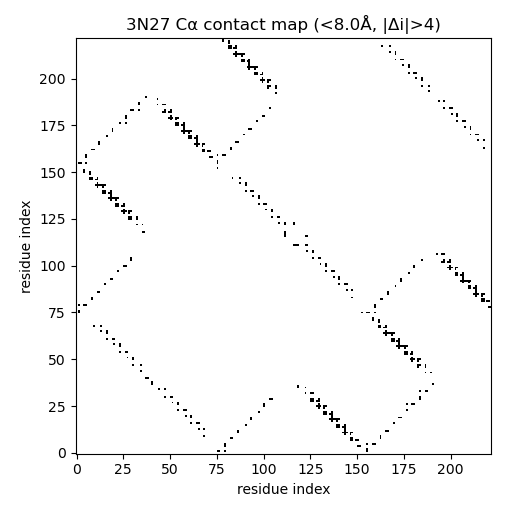N N . LEU C 1 11 ? 0.168 -1.062 28.285 1.00 15.59 11 LEU C N 1
ATOM 1266 C CA . LEU C 1 11 ? -0.333 -0.190 27.222 1.00 15.50 11 LEU C CA 1
ATOM 1267 C C . LEU C 1 11 ? -0.426 1.221 27.760 1.00 15.21 11 LEU C C 1
ATOM 1268 O O . LEU C 1 11 ? -0.053 2.157 27.071 1.00 14.98 11 LEU C O 1
ATOM 1273 N N . LYS C 1 12 ? -0.930 1.370 28.985 1.00 15.01 12 LYS C N 1
ATOM 1274 C CA . LYS C 1 12 ? -1.058 2.691 29.598 1.00 16.10 12 LYS C CA 1
ATOM 1275 C C . LYS C 1 12 ? 0.308 3.371 29.715 1.00 15.30 12 LYS C C 1
ATOM 1276 O O . LYS C 1 12 ? 0.459 4.524 29.329 1.00 16.32 12 LYS C O 1
ATOM 1282 N N . SER C 1 13 ? 1.300 2.659 30.220 1.00 16.13 13 SER C N 1
ATOM 1283 C CA . SER C 1 13 ? 2.645 3.239 30.384 1.00 16.74 13 SER C CA 1
ATOM 1284 C C . SER C 1 13 ? 3.229 3.622 29.004 1.00 16.22 13 SER C C 1
ATOM 1285 O O . SER C 1 13 ? 3.906 4.645 28.854 1.00 15.43 13 SER C O 1
ATOM 1288 N N . SER C 1 14 ? 3.003 2.781 28.008 1.00 15.89 14 SER C N 1
ATOM 1289 C CA . SER C 1 14 ? 3.517 3.063 26.668 1.00 17.14 14 SER C CA 1
ATOM 1290 C C . SER C 1 14 ? 2.892 4.353 26.092 1.00 15.77 14 SER C C 1
ATOM 1291 O O . SER C 1 14 ? 3.604 5.205 25.533 1.00 15.98 14 SER C O 1
ATOM 1294 N N . ILE C 1 15 ? 1.576 4.517 26.219 1.00 15.73 15 ILE C N 1
ATOM 1295 C CA . ILE C 1 15 ? 0.933 5.742 25.723 1.00 15.75 15 ILE C CA 1
ATOM 1296 C C . ILE C 1 15 ? 1.425 6.969 26.509 1.00 15.79 15 ILE C C 1
ATOM 1297 O O . ILE C 1 15 ? 1.609 8.048 25.932 1.00 16.88 15 ILE C O 1
ATOM 1302 N N . GLU C 1 16 ? 1.614 6.822 27.816 1.00 15.28 16 GLU C N 1
ATOM 1303 C CA . GLU C 1 16 ? 2.189 7.918 28.624 1.00 15.87 16 GLU C CA 1
ATOM 1304 C C . GLU C 1 16 ? 3.559 8.335 28.065 1.00 15.29 16 GLU C C 1
ATOM 1305 O O . GLU C 1 16 ? 3.824 9.526 27.881 1.00 15.68 16 GLU C O 1
ATOM 1311 N N . SER C 1 17 ? 4.413 7.361 27.772 1.00 14.08 17 SER C N 1
ATOM 1312 C CA . SER C 1 17 ? 5.740 7.650 27.175 1.00 14.30 17 SER C CA 1
ATOM 1313 C C . SER C 1 17 ? 5.625 8.310 25.775 1.00 13.06 17 SER C C 1
ATOM 1314 O O . SER C 1 17 ? 6.371 9.226 25.439 1.00 14.27 17 SER C O 1
ATOM 1317 N N . THR C 1 18 ? 4.699 7.835 24.964 1.00 12.63 18 THR C N 1
ATOM 1318 C CA . THR C 1 18 ? 4.450 8.432 23.650 1.00 13.41 18 THR C CA 1
ATOM 1319 C C . THR C 1 18 ? 4.022 9.897 23.828 1.00 13.56 18 THR C C 1
ATOM 1320 O O . THR C 1 18 ? 4.464 10.798 23.085 1.00 14.20 18 THR C O 1
ATOM 1324 N N . ASN C 1 19 ? 3.142 10.123 24.794 1.00 12.39 19 ASN C N 1
ATOM 1325 C CA . ASN C 1 19 ? 2.670 11.483 25.067 1.00 13.22 19 ASN C CA 1
ATOM 1326 C C . ASN C 1 19 ? 3.836 12.383 25.511 1.00 12.99 19 ASN C C 1
ATOM 1327 O O . ASN C 1 19 ? 3.910 13.543 25.084 1.00 13.65 19 ASN C O 1
ATOM 1332 N N . GLU C 1 20 ? 4.735 11.857 26.346 1.00 12.38 20 GLU C N 1
ATOM 1333 C CA . GLU C 1 20 ? 5.955 12.604 26.716 1.00 14.00 20 GLU C CA 1
ATOM 1334 C C . GLU C 1 20 ? 6.739 13.006 25.454 1.00 13.63 20 GLU C C 1
ATOM 1335 O O . GLU C 1 20 ? 7.249 14.136 25.372 1.00 15.72 20 GLU C O 1
ATOM 1341 N N . ALA C 1 21 ? 6.891 12.060 24.514 1.00 13.46 21 ALA C N 1
ATOM 1342 C CA . ALA C 1 21 ? 7.613 12.308 23.261 1.00 13.60 21 ALA C CA 1
ATOM 1343 C C . ALA C 1 21 ? 6.929 13.444 22.480 1.00 14.03 21 ALA C C 1
ATOM 1344 O O . ALA C 1 21 ? 7.592 14.334 21.922 1.00 15.61 21 ALA C O 1
ATOM 1346 N N . VAL C 1 22 ? 5.602 13.393 22.411 1.00 13.20 22 VAL C N 1
ATOM 1347 C CA . VAL C 1 22 ? 4.841 14.416 21.683 1.00 13.26 22 VAL C CA 1
ATOM 1348 C C . VAL C 1 22 ? 4.997 15.788 22.379 1.00 13.67 22 VAL C C 1
ATOM 1349 O O . VAL C 1 22 ? 5.137 16.815 21.707 1.00 15.20 22 VAL C O 1
ATOM 1353 N N . VAL C 1 23 ? 4.949 15.814 23.709 1.00 13.32 23 VAL C N 1
ATOM 1354 C CA . VAL C 1 23 ? 5.116 17.089 24.438 1.00 15.26 23 VAL C CA 1
ATOM 1355 C C . VAL C 1 23 ? 6.498 17.650 24.125 1.00 15.74 23 VAL C C 1
ATOM 1356 O O . VAL C 1 23 ? 6.653 18.859 23.923 1.00 17.44 23 VAL C O 1
ATOM 1360 N N . LYS C 1 24 ? 7.505 16.788 24.079 1.00 15.47 24 LYS C N 1
ATOM 1361 C CA . LYS C 1 24 ? 8.856 17.267 23.758 1.00 16.81 24 LYS C CA 1
ATOM 1362 C C . LYS C 1 24 ? 8.916 17.857 22.337 1.00 16.69 24 LYS C C 1
ATOM 1363 O O . LYS C 1 24 ? 9.587 18.877 22.104 1.00 18.31 24 LYS C O 1
ATOM 1369 N N . LEU C 1 25 ? 8.228 17.218 21.397 1.00 16.23 25 LEU C N 1
ATOM 1370 C CA . LEU C 1 25 ? 8.085 17.759 20.044 1.00 17.22 25 LEU C CA 1
ATOM 1371 C C . LEU C 1 25 ? 7.348 19.082 20.020 1.00 17.73 25 LEU C C 1
ATOM 1372 O O . LEU C 1 25 ? 7.716 19.988 19.243 1.00 18.49 25 LEU C O 1
ATOM 1377 N N . GLN C 1 26 ? 6.303 19.202 20.846 1.00 16.89 26 GLN C N 1
ATOM 1378 C CA . GLN C 1 26 ? 5.572 20.468 20.949 1.00 17.59 26 GLN C CA 1
ATOM 1379 C C . GLN C 1 26 ? 6.480 21.597 21.428 1.00 18.68 26 GLN C C 1
ATOM 1380 O O . GLN C 1 26 ? 6.384 22.735 20.949 1.00 20.01 26 GLN C O 1
ATOM 1386 N N . GLU C 1 27 ? 7.362 21.280 22.374 1.00 18.70 27 GLU C N 1
ATOM 1387 C CA . GLU C 1 27 ? 8.359 22.225 22.864 1.00 20.55 27 GLU C CA 1
ATOM 1388 C C . GLU C 1 27 ? 9.374 22.617 21.779 1.00 20.23 27 GLU C C 1
ATOM 1389 O O . GLU C 1 27 ? 9.740 23.781 21.661 1.00 21.21 27 GLU C O 1
ATOM 1395 N N . THR C 1 28 ? 9.811 21.660 20.973 1.00 19.08 28 THR C N 1
ATOM 1396 C CA . THR C 1 28 ? 10.671 22.039 19.840 1.00 19.50 28 THR C CA 1
ATOM 1397 C C . THR C 1 28 ? 9.918 22.912 18.810 1.00 20.15 28 THR C C 1
ATOM 1398 O O . THR C 1 28 ? 10.463 23.896 18.336 1.00 19.41 28 THR C O 1
ATOM 1402 N N . ALA C 1 29 ? 8.649 22.581 18.543 1.00 19.12 29 ALA C N 1
ATOM 1403 C CA . ALA C 1 29 ? 7.818 23.368 17.622 1.00 21.56 29 ALA C CA 1
ATOM 1404 C C . ALA C 1 29 ? 7.664 24.812 18.098 1.00 23.16 29 ALA C C 1
ATOM 1405 O O . ALA C 1 29 ? 7.757 25.744 17.296 1.00 25.03 29 ALA C O 1
ATOM 1407 N N . GLU C 1 30 ? 7.436 24.987 19.404 1.00 23.80 30 GLU C N 1
ATOM 1408 C CA . GLU C 1 30 ? 7.358 26.316 20.026 1.00 26.67 30 GLU C CA 1
ATOM 1409 C C . GLU C 1 30 ? 8.581 27.153 19.690 1.00 25.89 30 GLU C C 1
ATOM 1410 O O . GLU C 1 30 ? 8.453 28.317 19.288 1.00 27.38 30 GLU C O 1
ATOM 1416 N N . LYS C 1 31 ? 9.760 26.554 19.852 1.00 24.18 31 LYS C N 1
ATOM 1417 C CA . LYS C 1 31 ? 11.019 27.282 19.670 1.00 25.20 31 LYS C CA 1
ATOM 1418 C C . LYS C 1 31 ? 11.315 27.567 18.203 1.00 25.32 31 LYS C C 1
ATOM 1419 O O . LYS C 1 31 ? 11.876 28.609 17.877 1.00 26.34 31 LYS C O 1
ATOM 1425 N N . THR C 1 32 ? 10.942 26.643 17.322 1.00 24.88 32 THR C N 1
ATOM 1426 C CA . THR C 1 32 ? 11.133 26.855 15.882 1.00 26.78 32 THR C CA 1
ATOM 1427 C C . THR C 1 32 ? 10.210 27.937 15.326 1.00 28.84 32 THR C C 1
ATOM 1428 O O . THR C 1 32 ? 10.619 28.734 14.478 1.00 29.83 32 THR C O 1
ATOM 1432 N N . VAL C 1 33 ? 8.966 27.960 15.803 1.00 29.65 33 VAL C N 1
ATOM 1433 C CA . VAL C 1 33 ? 8.003 28.958 15.356 1.00 33.58 33 VAL C CA 1
ATOM 1434 C C . VAL C 1 33 ? 8.424 30.347 15.833 1.00 35.67 33 VAL C C 1
ATOM 1435 O O . VAL C 1 33 ? 8.343 31.318 15.081 1.00 37.57 33 VAL C O 1
ATOM 1439 N N . TYR C 1 34 ? 8.881 30.414 17.080 1.00 36.28 34 TYR C N 1
ATOM 1440 C CA . TYR C 1 34 ? 9.447 31.624 17.657 1.00 39.76 34 TYR C CA 1
ATOM 1441 C C . TYR C 1 34 ? 10.645 32.133 16.840 1.00 40.14 34 TYR C C 1
ATOM 1442 O O . TYR C 1 34 ? 10.686 33.307 16.459 1.00 42.82 34 TYR C O 1
ATOM 1451 N N . VAL C 1 35 ? 11.597 31.242 16.556 1.00 39.14 35 VAL C N 1
ATOM 1452 C CA . VAL C 1 35 ? 12.796 31.572 15.773 1.00 40.27 35 VAL C CA 1
ATOM 1453 C C . VAL C 1 35 ? 12.462 31.968 14.328 1.00 42.29 35 VAL C C 1
ATOM 1454 O O . VAL C 1 35 ? 13.118 32.836 13.751 1.00 43.78 35 VAL C O 1
ATOM 1458 N N . LEU C 1 36 ? 11.443 31.333 13.753 1.00 43.11 36 LEU C N 1
ATOM 1459 C CA . LEU C 1 36 ? 11.046 31.606 12.373 1.00 46.40 36 LEU C CA 1
ATOM 1460 C C . LEU C 1 36 ? 10.456 33.006 12.268 1.00 49.23 36 LEU C C 1
ATOM 1461 O O . LEU C 1 36 ? 10.627 33.686 11.256 1.00 51.73 36 LEU C O 1
ATOM 1466 N N . THR C 1 37 ? 9.771 33.427 13.329 1.00 50.12 37 THR C N 1
ATOM 1467 C CA . THR C 1 37 ? 9.206 34.765 13.427 1.00 53.70 37 THR C CA 1
ATOM 1468 C C . THR C 1 37 ? 10.324 35.803 13.557 1.00 54.37 37 THR C C 1
ATOM 1469 O O . THR C 1 37 ? 10.356 36.785 12.811 1.00 56.83 37 THR C O 1
ATOM 1473 N N . ALA C 1 38 ? 11.245 35.567 14.494 1.00 53.06 38 ALA C N 1
ATOM 1474 C CA . ALA C 1 38 ? 12.368 36.481 14.754 1.00 53.95 38 ALA C CA 1
ATOM 1475 C C . ALA C 1 38 ? 13.252 36.711 13.528 1.00 54.57 38 ALA C C 1
ATOM 1476 O O . ALA C 1 38 ? 13.831 37.790 13.368 1.00 56.07 38 ALA C O 1
ATOM 1478 N N . LEU C 1 39 ? 13.356 35.693 12.674 1.00 53.82 39 LEU C N 1
ATOM 1479 C CA . LEU C 1 39 ? 14.105 35.788 11.419 1.00 55.29 39 LEU C CA 1
ATOM 1480 C C . LEU C 1 39 ? 13.318 36.514 10.324 1.00 57.99 39 LEU C C 1
ATOM 1481 O O . LEU C 1 39 ? 12.113 36.309 10.160 1.00 59.04 39 LEU C O 1
ATOM 1486 N N . ASP C 1 50 ? 1.535 37.547 4.573 1.00 64.74 50 ASP C N 1
ATOM 1487 C CA . ASP C 1 50 ? 1.049 36.178 4.406 1.00 62.25 50 ASP C CA 1
ATOM 1488 C C . ASP C 1 50 ? 1.883 35.149 5.164 1.00 59.28 50 ASP C C 1
ATOM 1489 O O . ASP C 1 50 ? 1.371 34.089 5.525 1.00 56.78 50 ASP C O 1
ATOM 1494 N N . ILE C 1 51 ? 3.161 35.453 5.396 1.00 60.24 51 ILE C N 1
ATOM 1495 C CA . ILE C 1 51 ? 4.010 34.612 6.260 1.00 58.11 51 ILE C CA 1
ATOM 1496 C C . ILE C 1 51 ? 3.487 34.685 7.697 1.00 54.49 51 ILE C C 1
ATOM 1497 O O . ILE C 1 51 ? 3.480 33.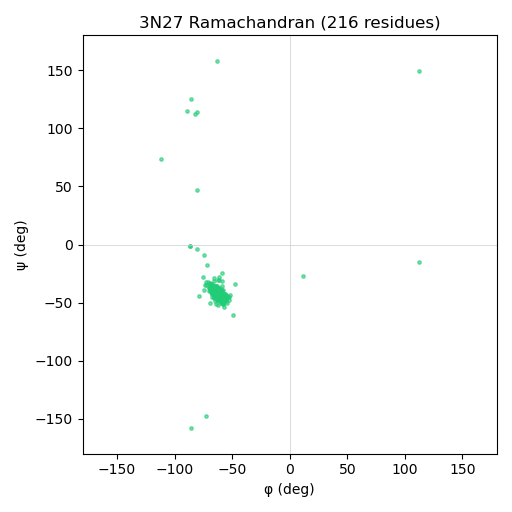692 8.418 1.00 51.97 51 ILE C O 1
ATOM 1502 N N . SER C 1 52 ? 3.048 35.881 8.082 1.00 55.21 52 SER C N 1
ATOM 1503 C CA . SER C 1 52 ? 2.462 36.156 9.388 1.00 53.37 52 SER C CA 1
ATOM 1504 C C . SER C 1 52 ? 1.187 35.346 9.596 1.00 49.45 52 SER C C 1
ATOM 1505 O O . SER C 1 52 ? 0.971 34.795 10.672 1.00 47.11 52 SER C O 1
ATOM 1508 N N . ILE C 1 53 ? 0.359 35.275 8.555 1.00 48.91 53 ILE C N 1
ATOM 1509 C CA . ILE C 1 53 ? -0.858 34.448 8.545 1.00 46.62 53 ILE C CA 1
ATOM 1510 C C . ILE C 1 53 ? -0.541 32.964 8.748 1.00 43.18 53 ILE C C 1
ATOM 1511 O O . ILE C 1 53 ? -1.154 32.288 9.586 1.00 40.77 53 ILE C O 1
ATOM 1516 N N . GLU C 1 54 ? 0.430 32.467 7.989 1.00 43.68 54 GLU C N 1
ATOM 1517 C CA . GLU C 1 54 ? 0.794 31.050 8.026 1.00 41.87 54 GLU C CA 1
ATOM 1518 C C . GLU C 1 54 ? 1.411 30.635 9.369 1.00 38.77 54 GLU C C 1
ATOM 1519 O O . GLU C 1 54 ? 1.144 29.541 9.874 1.00 37.42 54 GLU C O 1
ATOM 1525 N N . LEU C 1 55 ? 2.222 31.517 9.946 1.00 39.40 55 LEU C N 1
ATOM 1526 C CA . LEU C 1 55 ? 2.815 31.312 11.266 1.00 37.95 55 LEU C CA 1
ATOM 1527 C C . LEU C 1 55 ? 1.776 31.415 12.378 1.00 35.94 55 LEU C C 1
ATOM 1528 O O . LEU C 1 55 ? 1.908 30.761 13.409 1.00 34.04 55 LEU C O 1
ATOM 1533 N N . ASN C 1 56 ? 0.762 32.253 12.183 1.00 36.29 56 ASN C N 1
ATOM 1534 C CA . ASN C 1 56 ? -0.325 32.341 13.153 1.00 35.61 56 ASN C CA 1
ATOM 1535 C C . ASN C 1 56 ? -1.187 31.077 13.143 1.00 32.83 56 ASN C C 1
ATOM 1536 O O . ASN C 1 56 ? -1.618 30.614 14.199 1.00 31.33 56 ASN C O 1
ATOM 1541 N N . LYS C 1 57 ? -1.397 30.500 11.959 1.00 32.26 57 LYS C N 1
ATOM 1542 C CA . LYS C 1 57 ? -2.089 29.213 11.851 1.00 30.78 57 LYS C CA 1
ATOM 1543 C C . LYS C 1 57 ? -1.282 28.088 12.485 1.00 28.58 57 LYS C C 1
ATOM 1544 O O . LYS C 1 57 ? -1.855 27.207 13.127 1.00 27.10 57 LYS C O 1
ATOM 1550 N N . ALA C 1 58 ? 0.039 28.123 12.301 1.00 29.35 58 ALA C N 1
ATOM 1551 C CA . ALA C 1 58 ? 0.932 27.122 12.874 1.00 28.83 58 ALA C CA 1
ATOM 1552 C C . ALA C 1 58 ? 0.885 27.153 14.406 1.00 27.70 58 ALA C C 1
ATOM 1553 O O . ALA C 1 58 ? 0.794 26.096 15.062 1.00 26.59 58 ALA C O 1
ATOM 1555 N N . LYS C 1 59 ? 0.934 28.367 14.953 1.00 29.34 59 LYS C N 1
ATOM 1556 C CA . LYS C 1 59 ? 0.813 28.609 16.396 1.00 30.27 59 LYS C CA 1
ATOM 1557 C C . LYS C 1 59 ? -0.536 28.130 16.925 1.00 28.50 59 LYS C C 1
ATOM 1558 O O . LYS C 1 59 ? -0.626 27.595 18.025 1.00 27.83 59 LYS C O 1
ATOM 1564 N N . SER C 1 60 ? -1.587 28.356 16.140 1.00 28.85 60 SER C N 1
ATOM 1565 C CA . SER C 1 60 ? -2.942 27.926 16.495 1.00 29.02 60 SER C CA 1
ATOM 1566 C C . SER C 1 60 ? -3.044 26.397 16.560 1.00 26.32 60 SER C C 1
ATOM 1567 O O . SER C 1 60 ? -3.557 25.834 17.548 1.00 25.60 60 SER C O 1
ATOM 1570 N N . ASP C 1 61 ? -2.538 25.729 15.520 1.00 25.00 61 ASP C N 1
ATOM 1571 C CA . ASP C 1 61 ? -2.465 24.260 15.495 1.00 23.43 61 ASP C CA 1
ATOM 1572 C C . ASP C 1 61 ? -1.659 23.711 16.670 1.00 21.44 61 ASP C C 1
ATOM 1573 O O . ASP C 1 61 ? -2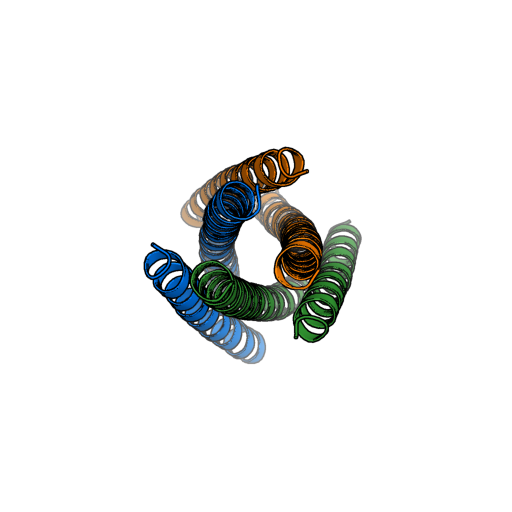.057 22.731 17.286 1.00 19.85 61 ASP C O 1
ATOM 1578 N N . LEU C 1 62 ? -0.545 24.365 16.987 1.00 22.06 62 LEU C N 1
ATOM 1579 C CA . LEU C 1 62 ? 0.329 23.952 18.100 1.00 21.66 62 LEU C CA 1
ATOM 1580 C C . LEU C 1 62 ? -0.393 24.040 19.445 1.00 20.95 62 LEU C C 1
ATOM 1581 O O . LEU C 1 62 ? -0.334 23.108 20.262 1.00 20.16 62 LEU C O 1
ATOM 1586 N N . GLU C 1 63 ? -1.072 25.154 19.690 1.00 22.30 63 GLU C N 1
ATOM 1587 C CA . GLU C 1 63 ? -1.820 25.288 20.936 1.00 23.72 63 GLU C CA 1
ATOM 1588 C C . GLU C 1 63 ? -2.898 24.194 21.056 1.00 22.13 63 GLU C C 1
ATOM 1589 O O . GLU C 1 63 ? -3.080 23.616 22.138 1.00 21.80 63 GLU C O 1
ATOM 1595 N N . GLU C 1 64 ? -3.576 23.890 19.949 1.00 20.62 64 GLU C N 1
ATOM 1596 C CA . GLU C 1 64 ? -4.578 22.822 19.937 1.00 20.09 64 GLU C CA 1
ATOM 1597 C C . GLU C 1 64 ? -3.948 21.460 20.190 1.00 18.47 64 GLU C C 1
ATOM 1598 O O . GLU C 1 64 ? -4.514 20.628 20.914 1.00 18.22 64 GLU C O 1
ATOM 1604 N N . SER C 1 65 ? -2.785 21.227 19.585 1.00 18.08 65 SER C N 1
ATOM 1605 C CA . SER C 1 65 ? -2.019 19.990 19.824 1.00 17.88 65 SER C CA 1
ATOM 1606 C C . SER C 1 65 ? -1.789 19.788 21.329 1.00 17.64 65 SER C C 1
ATOM 1607 O O . SER C 1 65 ? -1.922 18.666 21.854 1.00 16.65 65 SER C O 1
ATOM 1610 N N . LYS C 1 66 ? -1.402 20.857 22.019 1.00 19.37 66 LYS C N 1
ATOM 1611 C CA . LYS C 1 66 ? -1.169 20.770 23.453 1.00 21.01 66 LYS C CA 1
ATOM 1612 C C . LYS C 1 66 ? -2.425 20.315 24.172 1.00 21.17 66 LYS C C 1
ATOM 1613 O O . LYS C 1 66 ? -2.360 19.508 25.095 1.00 21.05 66 LYS C O 1
ATOM 1619 N N . GLU C 1 67 ? -3.564 20.851 23.750 1.00 20.75 67 GLU C N 1
ATOM 1620 C CA . GLU C 1 67 ? -4.831 20.523 24.366 1.00 22.65 67 GLU C CA 1
ATOM 1621 C C . GLU C 1 67 ? -5.244 19.080 24.147 1.00 20.19 67 GLU C C 1
ATOM 1622 O O . GLU C 1 67 ? -5.805 18.479 25.048 1.00 21.17 67 GLU C O 1
ATOM 1628 N N . TRP C 1 68 ? -4.956 18.516 22.972 1.00 18.33 68 TRP C N 1
ATOM 1629 C CA . TRP C 1 68 ? -5.251 17.100 22.738 1.00 17.03 68 TRP C CA 1
ATOM 1630 C C . TRP C 1 68 ? -4.426 16.166 23.655 1.00 16.41 68 TRP C C 1
ATOM 1631 O O . TRP C 1 68 ? -4.955 15.154 24.156 1.00 15.93 68 TRP C O 1
ATOM 1642 N N . ILE C 1 69 ? -3.160 16.502 23.908 1.00 16.45 69 ILE C N 1
ATOM 1643 C CA . ILE C 1 69 ? -2.340 15.709 24.861 1.00 17.39 69 ILE C CA 1
ATOM 1644 C C . ILE C 1 69 ? -2.911 15.792 26.276 1.00 18.09 69 ILE C C 1
ATOM 1645 O O . ILE C 1 69 ? -2.958 14.797 27.006 1.00 19.02 69 ILE C O 1
ATOM 1650 N N . ARG C 1 70 ? -3.358 16.979 26.662 1.00 18.77 70 ARG C N 1
ATOM 1651 C CA . ARG C 1 70 ? -3.979 17.134 27.978 1.00 21.53 70 ARG C CA 1
ATOM 1652 C C . ARG C 1 70 ? -5.196 16.206 28.092 1.00 19.65 70 ARG C C 1
ATOM 1653 O O . ARG C 1 70 ? -5.410 15.538 29.126 1.00 19.52 70 ARG C O 1
ATOM 1661 N N . ARG C 1 71 ? -5.983 16.157 27.022 1.00 18.40 71 ARG C N 1
ATOM 1662 C CA . ARG C 1 71 ? -7.159 15.295 26.977 1.00 20.00 71 ARG C CA 1
ATOM 1663 C C . ARG C 1 71 ? -6.768 13.820 27.050 1.00 18.22 71 ARG C C 1
ATOM 1664 O O . ARG C 1 71 ? -7.410 13.036 27.780 1.00 18.53 71 ARG C O 1
ATOM 1672 N N . SER C 1 72 ? -5.724 13.448 26.303 1.00 17.19 72 SER C N 1
ATOM 1673 C CA . SER C 1 72 ? -5.192 12.088 26.362 1.00 16.90 72 SER C CA 1
ATOM 1674 C C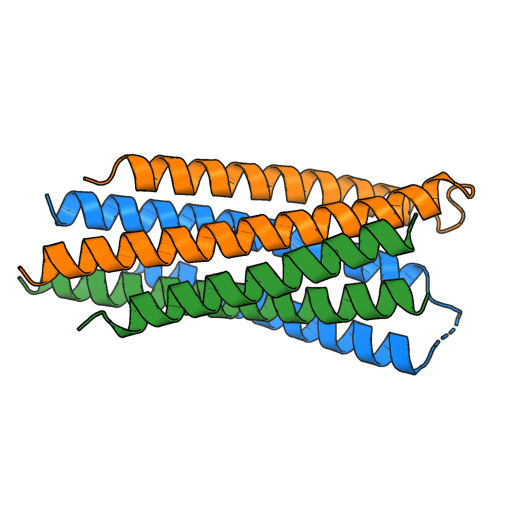 . SER C 1 72 ? -4.766 11.727 27.787 1.00 17.33 72 SER C C 1
ATOM 1675 O O . SER C 1 72 ? -5.163 10.675 28.294 1.00 18.62 72 SER C O 1
ATOM 1678 N N . ASN C 1 73 ? -3.964 12.591 28.414 1.00 17.74 73 ASN C N 1
ATOM 1679 C CA . ASN C 1 73 ? -3.482 12.377 29.783 1.00 19.19 73 ASN C CA 1
ATOM 1680 C C . ASN C 1 73 ? -4.638 12.240 30.774 1.00 20.45 73 ASN C C 1
ATOM 1681 O O . ASN C 1 73 ? -4.604 11.381 31.656 1.00 20.78 73 ASN C O 1
ATOM 1686 N N . GLN C 1 74 ? -5.679 13.051 30.590 1.00 21.34 74 GLN C N 1
ATOM 1687 C CA . GLN C 1 74 ? -6.872 12.977 31.440 1.00 25.33 74 GLN C CA 1
ATOM 1688 C C . GLN C 1 74 ? -7.523 11.601 31.337 1.00 23.68 74 GLN C C 1
ATOM 1689 O O . GLN C 1 74 ? -7.900 11.007 32.355 1.00 25.62 74 GLN C O 1
ATOM 1695 N N . LYS C 1 75 ? -7.662 11.104 30.110 1.00 21.45 75 LYS C N 1
ATOM 1696 C CA . LYS C 1 75 ? -8.215 9.764 29.883 1.00 22.35 75 LYS C CA 1
ATOM 1697 C C . LYS C 1 75 ? -7.367 8.665 30.526 1.00 21.17 75 LYS C C 1
ATOM 1698 O O . LYS C 1 75 ? -7.908 7.775 31.181 1.00 22.61 75 LYS C O 1
ATOM 1704 N N . LEU C 1 76 ? -6.045 8.740 30.358 1.00 19.53 76 LEU C N 1
ATOM 1705 C CA . LEU C 1 76 ? -5.120 7.787 30.991 1.00 20.28 76 LEU C CA 1
ATOM 1706 C C . LEU C 1 76 ? -5.232 7.791 32.517 1.00 22.54 76 LEU C C 1
ATOM 1707 O O . LEU C 1 76 ? -5.178 6.733 33.159 1.00 23.64 76 LEU C O 1
ATOM 1712 N N . ASP C 1 77 ? -5.396 8.984 33.086 1.00 23.84 77 ASP C N 1
ATOM 1713 C CA . ASP C 1 77 ? -5.543 9.157 34.530 1.00 28.03 77 ASP C CA 1
ATOM 1714 C C . ASP C 1 77 ? -6.777 8.450 35.081 1.00 28.94 77 ASP C C 1
ATOM 1715 O O . ASP C 1 77 ? -6.804 8.061 36.241 1.00 31.00 77 ASP C O 1
ATOM 1720 N N . SER C 1 78 ? -7.792 8.299 34.241 1.00 27.79 78 SER C N 1
ATOM 1721 C CA . SER C 1 78 ? -9.040 7.668 34.649 1.00 30.35 78 SER C CA 1
ATOM 1722 C C . SER C 1 78 ? -8.960 6.137 34.634 1.00 30.06 78 SER C C 1
ATOM 1723 O O . SER C 1 78 ? -9.923 5.459 35.013 1.00 31.98 78 SER C O 1
ATOM 1726 N N . ILE C 1 79 ? -7.821 5.606 34.186 1.00 28.04 79 ILE C N 1
ATOM 1727 C CA . ILE C 1 79 ? -7.585 4.165 34.186 1.00 28.47 79 ILE C CA 1
ATOM 1728 C C . ILE C 1 79 ? -7.121 3.700 35.564 1.00 31.62 79 ILE C C 1
ATOM 1729 O O . ILE C 1 79 ? -6.024 4.040 36.014 1.00 32.55 79 ILE C O 1
ATOM 1734 N N . GLY C 1 80 ? -7.979 2.927 36.218 1.00 34.36 80 GLY C N 1
ATOM 1735 C CA . GLY C 1 80 ? -7.658 2.268 37.484 1.00 37.46 80 GLY C CA 1
ATOM 1736 C C . GLY C 1 80 ? -8.540 1.047 37.644 1.00 39.98 80 GLY C C 1
ATOM 1737 O O . GLY C 1 80 ? -8.506 0.345 38.673 1.00 42.12 80 GLY C O 1
#

Radius of gyration: 18.63 Å; Cα contacts (8 Å, |Δi|>4): 305; chains: 3; bounding box: 43×48×43 Å

Secondary structure (DSSP, 8-state):
-HHHHHHHHHHHHHHHHHHHHHHHHHHHHHHHHHHHTS---HHHHHHHHHHHHHHHHHHHHHHHHHHHHHT--/-HHHHHHHHHHHHHHHHHHHHHHHHHHHHHHHHHHHHHHHHSSSTT-HHHHHHHHHHHHHHHHHHHHHHHHHHHHHT--/-HHHHHHHHHHHHHHHHHHHHHHHHHHHHHHHHHHHHH--HHHHHHHHHHHHHHHHHHHHHHHHHHHT--

Foldseek 3Di:
DVVVVVVVVLVVVVVVLVVLVVVLVVLVVVLVVQVVPQDCPVVVVVVSVVSVVVSVVSVVVSVVVVVVSVPPD/DPVVVVVVVVLVVVVVVLVVLVVVLVVLVVVLVVQLCVCVVPPVVVDVVSVVVSVVSVVVSVVSVVVSVVVVVVSVPDD/DVVVVVVVVVVLVVVVVVLVVVVVVLVVLVVVLVVVVVVVVVVVSVVSVVVSVVSVVVSVVVVVVSVPRD

Sequence (222 aa):
KNADNINKLKSSIESTNEAVVKLQETAEKTVYVLTALQDYGIDISIELNKAKSDLEESKEWIRRSNQKLDSIGMKNADNINKLKSSIESTNEAVVKLQETAEKTVYVLTALQDYSGGSGGIDISIELNKAKSDLEESKEWIRRSNQKLDSIGAMKNADNINKLKSSIESTNEAVVKLQETAEKTVYVLTALDISIELNKAKSDLEESKEWIRRSNQKLDSIG

B-factor: mean 28.94, std 12.96, range [11.58, 77.6]

GO terms:
  GO:0055036 virion membrane (C, EXP)
  GO:0020002 host cell plasma membrane (C, EXP)
  GO:0039663 membrane fusion involved in viral entry into host cell (P, IDA)

CATH classification: 1.10.287.770